Protein AF-A0A817IMU2-F1 (afdb_monomer_lite)

Secondary structure (DSSP, 8-state):
-----GGGHHHHHHHHHHHHIIIIIHHHHHHHHHHHHHHHHHHHHHHHHHHHHHHHHHHHHHHHHHHHHHHHHHHHHHHHHHHHHHHHHHHTS-S---PPP-----PPPPTT-TTSTTSSTTTTHHHHHHHHHHHHHHHHHHHHHHHHHHHHHHHHHHHHHHHHHHHHHHHHHHHHHHHHHHHHHHHHHHHHHHHTS-GGGTTTTTS-----HHHHHHHHHHHHHHHHHHHHHHHHHHHHHHH-HHHHHHHHHHHHHHHHHHT-

pLDDT: mean 70.11, std 12.13, range [44.34, 89.94]

Structure (mmCIF, N/CA/C/O backbone):
data_AF-A0A817IMU2-F1
#
_entry.id   AF-A0A817IMU2-F1
#
loop_
_atom_site.group_PDB
_atom_site.id
_atom_site.type_symbol
_atom_site.label_atom_id
_atom_site.label_alt_id
_atom_site.label_comp_id
_atom_site.label_asym_id
_atom_site.label_entity_id
_atom_site.label_seq_id
_atom_site.pdbx_PDB_ins_code
_atom_site.Cartn_x
_atom_site.Cartn_y
_atom_site.Cartn_z
_atom_site.occupancy
_atom_site.B_iso_or_equiv
_atom_site.auth_seq_id
_atom_site.auth_comp_id
_atom_site.auth_asym_id
_atom_site.auth_atom_id
_atom_site.pdbx_PDB_model_num
ATOM 1 N N . MET A 1 1 ? 18.024 15.722 -53.639 1.00 46.09 1 MET A N 1
ATOM 2 C CA . MET A 1 1 ? 18.935 14.964 -52.753 1.00 46.09 1 MET A CA 1
ATOM 3 C C . MET A 1 1 ? 18.930 15.645 -51.388 1.00 46.09 1 MET A C 1
ATOM 5 O O . MET A 1 1 ? 19.544 16.690 -51.234 1.00 46.09 1 MET A O 1
ATOM 9 N N . ILE A 1 2 ? 18.131 15.141 -50.446 1.00 53.91 2 ILE A N 1
ATOM 10 C CA . ILE A 1 2 ? 17.953 15.744 -49.116 1.00 53.91 2 ILE A CA 1
ATOM 11 C C . ILE A 1 2 ? 19.026 15.141 -48.203 1.00 53.91 2 ILE A C 1
ATOM 13 O O . ILE A 1 2 ? 19.008 13.938 -47.951 1.00 53.91 2 ILE A O 1
ATOM 17 N N . ARG A 1 3 ? 19.996 15.946 -47.748 1.00 52.81 3 ARG A N 1
ATOM 18 C CA . ARG A 1 3 ? 20.927 15.533 -46.687 1.00 52.81 3 ARG A CA 1
ATOM 19 C C . ARG A 1 3 ? 20.130 15.448 -45.389 1.00 52.81 3 ARG A C 1
ATOM 21 O O . ARG A 1 3 ? 19.835 16.472 -44.783 1.00 52.81 3 ARG A O 1
ATOM 28 N N . CYS A 1 4 ? 19.767 14.238 -44.979 1.00 55.94 4 CYS A N 1
ATOM 29 C CA . CYS A 1 4 ? 19.336 13.989 -43.610 1.00 55.94 4 CYS A CA 1
ATOM 30 C C . CYS A 1 4 ? 20.536 14.230 -42.695 1.00 55.94 4 CYS A C 1
ATOM 32 O O . CYS A 1 4 ? 21.488 13.449 -42.675 1.00 55.94 4 CYS A O 1
ATOM 34 N N . ASP A 1 5 ? 20.503 15.361 -42.004 1.00 58.50 5 ASP A N 1
ATOM 35 C CA . ASP A 1 5 ? 21.570 15.798 -41.126 1.00 58.50 5 ASP A CA 1
ATOM 36 C C . ASP A 1 5 ? 21.616 14.898 -39.879 1.00 58.50 5 ASP A C 1
ATOM 38 O O . ASP A 1 5 ? 20.619 14.673 -39.188 1.00 58.50 5 ASP A O 1
ATOM 42 N N . VAL A 1 6 ? 22.787 14.319 -39.615 1.00 60.47 6 VAL A N 1
ATOM 43 C CA . VAL A 1 6 ? 23.028 13.301 -38.569 1.00 60.47 6 VAL A CA 1
ATOM 44 C C . VAL A 1 6 ? 22.925 13.899 -37.151 1.00 60.47 6 VAL A C 1
ATOM 46 O O . VAL A 1 6 ? 22.931 13.182 -36.148 1.00 60.47 6 VAL A O 1
ATOM 49 N N . THR A 1 7 ? 22.758 15.218 -37.057 1.00 59.41 7 THR A N 1
ATOM 50 C CA . THR A 1 7 ? 22.614 16.007 -35.829 1.00 59.41 7 THR A CA 1
ATOM 51 C C . THR A 1 7 ? 21.349 15.681 -35.022 1.00 59.41 7 THR A C 1
ATOM 53 O O . THR A 1 7 ? 21.372 15.821 -33.797 1.00 59.41 7 THR A O 1
ATOM 56 N N . GLY A 1 8 ? 20.291 15.139 -35.641 1.00 58.03 8 GLY A N 1
ATOM 57 C CA . GLY A 1 8 ? 19.050 14.757 -34.944 1.00 58.03 8 GLY A CA 1
ATOM 58 C C . GLY A 1 8 ? 19.216 13.652 -33.886 1.00 58.03 8 GLY A C 1
ATOM 59 O O . GLY A 1 8 ? 18.576 13.686 -32.838 1.00 58.03 8 GLY A O 1
ATOM 60 N N . LYS A 1 9 ? 20.162 12.720 -34.073 1.00 56.25 9 LYS A N 1
ATOM 61 C CA . LYS A 1 9 ? 20.271 11.509 -33.231 1.00 56.25 9 LYS A CA 1
ATOM 62 C C . LYS A 1 9 ? 20.759 11.748 -31.797 1.00 56.25 9 LYS A C 1
ATOM 64 O O . LYS A 1 9 ? 20.605 10.869 -30.950 1.00 56.25 9 LYS A O 1
ATOM 69 N N . ARG A 1 10 ? 21.369 12.906 -31.503 1.00 57.88 10 ARG A N 1
ATOM 70 C CA . ARG A 1 10 ? 21.789 13.269 -30.132 1.00 57.88 10 ARG A CA 1
ATOM 71 C C . ARG A 1 10 ? 20.659 13.878 -29.304 1.00 57.88 10 ARG A C 1
ATOM 73 O O . ARG A 1 10 ? 20.711 13.781 -28.079 1.00 57.88 10 ARG A O 1
ATOM 80 N N . TYR A 1 11 ? 19.668 14.499 -29.943 1.00 61.53 11 TYR A N 1
ATOM 81 C CA . TYR A 1 11 ? 18.516 15.048 -29.229 1.00 61.53 11 TYR A CA 1
ATOM 82 C C . TYR A 1 11 ? 17.652 13.924 -28.657 1.00 61.53 11 TYR A C 1
ATOM 84 O O . TYR A 1 11 ? 17.296 13.972 -27.481 1.00 61.53 11 TYR A O 1
ATOM 92 N N . ASP A 1 12 ? 17.433 12.862 -29.432 1.00 67.69 12 ASP A N 1
ATOM 93 C CA . ASP A 1 12 ? 16.560 11.743 -29.057 1.00 67.69 12 ASP A CA 1
ATOM 94 C C . ASP A 1 12 ? 16.991 11.033 -27.767 1.00 67.69 12 ASP A C 1
ATOM 96 O O . ASP A 1 12 ? 16.155 10.611 -26.970 1.00 67.69 12 ASP A O 1
ATOM 100 N N . GLN A 1 13 ? 18.297 10.954 -27.492 1.00 68.50 13 GLN A N 1
ATOM 101 C CA . GLN A 1 13 ? 18.788 10.252 -26.306 1.00 68.50 13 GLN A CA 1
ATOM 102 C C . GLN A 1 13 ? 18.405 10.962 -25.002 1.00 68.50 13 GLN A C 1
ATOM 104 O O . GLN A 1 13 ? 18.041 10.298 -24.033 1.00 68.50 13 GLN A O 1
ATOM 109 N N . LYS A 1 14 ? 18.469 12.300 -24.957 1.00 78.12 14 LYS A N 1
ATOM 110 C CA . LYS A 1 14 ? 18.109 13.055 -23.745 1.00 78.12 14 LYS A CA 1
ATOM 111 C C . LYS A 1 14 ? 16.613 12.944 -23.449 1.00 78.12 14 LYS A C 1
ATOM 113 O O . LYS A 1 14 ? 16.248 12.809 -22.284 1.00 78.12 14 LYS A O 1
ATOM 118 N N . TRP A 1 15 ? 15.776 12.935 -24.487 1.00 81.00 15 TRP A N 1
ATOM 119 C CA . TRP A 1 15 ? 14.325 12.818 -24.348 1.00 81.00 15 TRP A CA 1
ATOM 120 C C . TRP A 1 15 ? 13.897 11.507 -23.686 1.00 81.00 15 TRP A C 1
ATOM 122 O O . TRP A 1 15 ? 13.057 11.548 -22.799 1.00 81.00 15 TRP A O 1
ATOM 132 N N . VAL A 1 16 ? 14.555 10.377 -23.975 1.00 77.31 16 VAL A N 1
ATOM 133 C CA . VAL A 1 16 ? 14.236 9.085 -23.329 1.00 77.31 16 VAL A CA 1
ATOM 134 C C . VAL A 1 16 ? 14.439 9.124 -21.808 1.00 77.31 16 VAL A C 1
ATOM 136 O O . VAL A 1 16 ? 13.614 8.602 -21.057 1.00 77.31 16 VAL A O 1
ATOM 139 N N . TYR A 1 17 ? 15.516 9.755 -21.325 1.00 80.06 17 TYR A N 1
ATOM 140 C CA . TYR A 1 17 ? 15.751 9.898 -19.881 1.00 80.06 17 TYR A CA 1
ATOM 141 C C . TYR A 1 17 ? 14.793 10.897 -19.232 1.00 80.06 17 TYR A C 1
ATOM 143 O O . TYR A 1 17 ? 14.368 10.682 -18.096 1.00 80.06 17 TYR A O 1
ATOM 151 N N . ILE A 1 18 ? 14.460 11.978 -19.942 1.00 83.94 18 ILE A N 1
ATOM 152 C CA . ILE A 1 18 ? 13.487 12.974 -19.487 1.00 83.94 18 ILE A CA 1
ATOM 153 C C . ILE A 1 18 ? 12.112 12.312 -19.359 1.00 83.94 18 ILE A C 1
ATOM 155 O O . ILE A 1 18 ? 11.534 12.336 -18.276 1.00 83.94 18 ILE A O 1
ATOM 159 N N . ASP A 1 19 ? 11.637 11.625 -20.394 1.00 78.25 19 ASP A N 1
ATOM 160 C CA . ASP A 1 19 ? 10.375 10.886 -20.370 1.00 78.25 19 ASP A CA 1
ATOM 161 C C . ASP A 1 19 ? 10.371 9.832 -19.258 1.00 78.25 19 ASP A C 1
ATOM 163 O O . ASP A 1 19 ? 9.414 9.724 -18.490 1.00 78.25 19 ASP A O 1
ATOM 167 N N . PHE A 1 20 ? 11.470 9.096 -19.080 1.00 79.06 20 PHE A N 1
ATOM 168 C CA . PHE A 1 20 ? 11.597 8.162 -17.964 1.00 79.06 20 PHE A CA 1
ATOM 169 C C . PHE A 1 20 ? 11.410 8.855 -16.605 1.00 79.06 20 PHE A C 1
ATOM 171 O O . PHE A 1 20 ? 10.620 8.391 -15.774 1.00 79.06 20 PHE A O 1
ATOM 178 N N . ALA A 1 21 ? 12.109 9.969 -16.377 1.00 81.69 21 ALA A N 1
ATOM 179 C CA . ALA A 1 21 ? 12.025 10.704 -15.124 1.00 81.69 21 ALA A CA 1
ATOM 180 C C . ALA A 1 21 ? 10.607 11.248 -14.886 1.00 81.69 21 ALA A C 1
ATOM 182 O O . ALA A 1 21 ? 10.054 11.075 -13.799 1.00 81.69 21 ALA A O 1
ATOM 183 N N . PHE A 1 22 ? 9.989 11.844 -15.905 1.00 83.50 22 PHE A N 1
ATOM 184 C CA . PHE A 1 22 ? 8.674 12.464 -15.784 1.00 83.50 22 PHE A CA 1
ATOM 185 C C . PHE A 1 22 ? 7.535 11.457 -15.648 1.00 83.50 22 PHE A C 1
ATOM 187 O O . PHE A 1 22 ? 6.654 11.660 -14.816 1.00 83.50 22 PHE A O 1
ATOM 194 N N . TYR A 1 23 ? 7.545 10.366 -16.413 1.00 75.31 23 TYR A N 1
ATOM 195 C CA . TYR A 1 23 ? 6.429 9.418 -16.424 1.00 75.31 23 TYR A CA 1
ATOM 196 C C . TYR A 1 23 ? 6.558 8.305 -15.386 1.00 75.31 23 TYR A C 1
ATOM 198 O O . TYR A 1 23 ? 5.542 7.766 -14.952 1.00 75.31 23 TYR A O 1
ATOM 206 N N . ASN A 1 24 ? 7.777 7.963 -14.953 1.00 74.50 24 ASN A N 1
ATOM 207 C CA . ASN A 1 24 ? 7.986 6.875 -13.994 1.00 74.50 24 ASN A CA 1
ATOM 208 C C . ASN A 1 24 ? 8.482 7.387 -12.642 1.00 74.50 24 ASN A C 1
ATOM 210 O O . ASN A 1 24 ? 7.869 7.088 -11.618 1.00 74.50 24 ASN A O 1
ATOM 214 N N . LEU A 1 25 ? 9.570 8.164 -12.617 1.00 77.25 25 LEU A N 1
ATOM 215 C CA . LEU A 1 25 ? 10.231 8.534 -11.362 1.00 77.25 25 LEU A CA 1
ATOM 216 C C . LEU A 1 25 ? 9.428 9.558 -10.546 1.00 77.25 25 LEU A C 1
ATOM 218 O O . LEU A 1 25 ? 9.278 9.393 -9.336 1.00 77.25 25 LEU A O 1
ATOM 222 N N . ILE A 1 26 ? 8.892 10.600 -11.186 1.00 80.12 26 ILE A N 1
ATOM 223 C CA . ILE A 1 26 ? 8.140 11.655 -10.491 1.00 80.12 26 ILE A CA 1
ATOM 224 C C . ILE A 1 26 ? 6.832 11.108 -9.883 1.00 80.12 26 ILE A C 1
ATOM 226 O O . ILE A 1 26 ? 6.658 11.240 -8.667 1.00 80.12 26 ILE A O 1
ATOM 230 N N . PRO A 1 27 ? 5.938 10.435 -10.641 1.00 75.06 27 PRO A N 1
ATOM 231 C CA . PRO A 1 27 ? 4.735 9.825 -10.077 1.00 75.06 27 PRO A CA 1
ATOM 232 C C . PRO A 1 27 ? 5.059 8.830 -8.962 1.00 75.06 27 PRO A C 1
ATOM 234 O O . PRO A 1 27 ? 4.360 8.787 -7.950 1.00 75.06 27 PRO A O 1
ATOM 237 N N . PHE A 1 28 ? 6.159 8.085 -9.098 1.00 75.38 28 PHE A N 1
ATOM 238 C CA . PHE A 1 28 ? 6.643 7.171 -8.070 1.00 75.38 28 PHE A CA 1
ATOM 239 C C . PHE A 1 28 ? 6.991 7.887 -6.759 1.00 75.38 28 PHE A C 1
ATOM 241 O O . PHE A 1 28 ? 6.469 7.518 -5.703 1.00 75.38 28 PHE A O 1
ATOM 248 N N . LEU A 1 29 ? 7.834 8.922 -6.809 1.00 77.25 29 LEU A N 1
ATOM 249 C CA . LEU A 1 29 ? 8.238 9.665 -5.615 1.00 77.25 29 LEU A CA 1
ATOM 250 C C . LEU A 1 29 ? 7.032 10.309 -4.929 1.00 77.25 29 LEU A C 1
ATOM 252 O O . LEU A 1 29 ? 6.928 10.271 -3.701 1.00 77.25 29 LEU A O 1
ATOM 256 N N . ILE A 1 30 ? 6.081 10.831 -5.706 1.00 80.00 30 ILE A N 1
ATOM 257 C CA . ILE A 1 30 ? 4.838 11.406 -5.183 1.00 80.00 30 ILE A CA 1
ATOM 258 C C . ILE A 1 30 ? 4.002 10.332 -4.474 1.00 80.00 30 ILE A C 1
ATOM 260 O O . ILE A 1 30 ? 3.607 10.518 -3.324 1.00 80.00 30 ILE A O 1
ATOM 264 N N . ILE A 1 31 ? 3.767 9.180 -5.104 1.00 75.50 31 ILE A N 1
ATOM 265 C CA . ILE A 1 31 ? 2.962 8.103 -4.510 1.00 75.50 31 ILE A CA 1
ATOM 266 C C . ILE A 1 31 ? 3.617 7.575 -3.226 1.00 75.50 31 ILE A C 1
ATOM 268 O O . ILE A 1 31 ? 2.937 7.410 -2.211 1.00 75.50 31 ILE A O 1
ATOM 272 N N . VAL A 1 32 ? 4.933 7.342 -3.230 1.00 76.38 32 VAL A N 1
ATOM 273 C CA . VAL A 1 32 ? 5.663 6.839 -2.055 1.00 76.38 32 VAL A CA 1
ATOM 274 C C . VAL A 1 32 ? 5.650 7.848 -0.913 1.00 76.38 32 VAL A C 1
ATOM 276 O O . VAL A 1 32 ? 5.386 7.469 0.232 1.00 76.38 32 VAL A O 1
ATOM 279 N N . THR A 1 33 ? 5.907 9.126 -1.196 1.00 80.00 33 THR A N 1
ATOM 280 C CA . THR A 1 33 ? 5.904 10.175 -0.166 1.00 80.00 33 THR A CA 1
ATOM 281 C C . THR A 1 33 ? 4.512 10.357 0.431 1.00 80.00 33 THR A C 1
ATOM 283 O O . THR A 1 33 ? 4.375 10.318 1.654 1.00 80.00 33 THR A O 1
ATOM 286 N N . LEU A 1 34 ? 3.464 10.444 -0.394 1.00 75.31 34 LEU A N 1
ATOM 287 C CA . LEU A 1 34 ? 2.083 10.565 0.078 1.00 75.31 34 LEU A CA 1
ATOM 288 C C . LEU A 1 34 ? 1.646 9.345 0.896 1.00 75.31 34 LEU A C 1
ATOM 290 O O . LEU A 1 34 ? 1.136 9.507 2.006 1.00 75.31 34 LEU A O 1
ATOM 294 N N . ASN A 1 35 ? 1.904 8.125 0.413 1.00 72.62 35 ASN A N 1
ATOM 295 C CA . ASN A 1 35 ? 1.575 6.905 1.154 1.00 72.62 35 ASN A CA 1
ATOM 296 C C . ASN A 1 35 ? 2.334 6.829 2.488 1.00 72.62 35 ASN A C 1
ATOM 298 O O . ASN A 1 35 ? 1.742 6.494 3.515 1.00 72.62 35 ASN A O 1
ATOM 302 N N . SER A 1 36 ? 3.612 7.214 2.514 1.00 79.19 36 SER A N 1
ATOM 303 C CA . SER A 1 36 ? 4.413 7.254 3.745 1.00 79.19 36 SER A CA 1
ATOM 304 C C . SER A 1 36 ? 3.879 8.279 4.750 1.00 79.19 36 SER A C 1
ATOM 306 O O . SER A 1 36 ? 3.799 7.987 5.944 1.00 79.19 36 SER A O 1
ATOM 308 N N . LEU A 1 37 ? 3.465 9.464 4.287 1.00 78.19 37 LEU A N 1
ATOM 309 C CA . LEU A 1 37 ? 2.861 10.495 5.136 1.00 78.19 37 LEU A CA 1
ATOM 310 C C . LEU A 1 37 ? 1.518 10.045 5.715 1.00 78.19 37 LEU A C 1
ATOM 312 O O . LEU A 1 37 ? 1.264 10.258 6.903 1.00 78.19 37 LEU A O 1
ATOM 316 N N . ILE A 1 38 ? 0.678 9.389 4.908 1.00 77.56 38 ILE A N 1
ATOM 317 C CA . ILE A 1 38 ? -0.602 8.835 5.366 1.00 77.56 38 ILE A CA 1
ATOM 318 C C . ILE A 1 38 ? -0.358 7.777 6.443 1.00 77.56 38 ILE A C 1
ATOM 320 O O . ILE A 1 38 ? -1.018 7.807 7.480 1.00 77.56 38 ILE A O 1
ATOM 324 N N . ILE A 1 39 ? 0.610 6.878 6.244 1.00 77.00 39 ILE A N 1
ATOM 325 C CA . ILE A 1 39 ? 0.942 5.835 7.222 1.00 77.00 39 ILE A CA 1
ATOM 326 C C . ILE A 1 39 ? 1.474 6.445 8.515 1.00 77.00 39 ILE A C 1
ATOM 328 O O . ILE A 1 39 ? 1.011 6.063 9.586 1.00 77.00 39 ILE A O 1
ATOM 332 N N . ARG A 1 40 ? 2.387 7.423 8.443 1.00 80.19 40 ARG A N 1
ATOM 333 C CA . ARG A 1 40 ? 2.890 8.127 9.635 1.00 80.19 40 ARG A CA 1
ATOM 334 C C . ARG A 1 40 ? 1.749 8.776 10.414 1.00 80.19 40 ARG A C 1
ATOM 336 O O . ARG A 1 40 ? 1.575 8.478 11.591 1.00 80.19 40 ARG A O 1
ATOM 343 N N . ARG A 1 41 ? 0.892 9.550 9.737 1.00 79.94 41 ARG A N 1
ATOM 344 C CA . ARG A 1 41 ? -0.287 10.171 10.364 1.00 79.94 41 ARG A CA 1
ATOM 345 C C . ARG A 1 41 ? -1.258 9.142 10.938 1.00 79.94 41 ARG A C 1
ATOM 347 O O . ARG A 1 41 ? -1.844 9.379 11.990 1.00 79.94 41 ARG A O 1
ATOM 354 N N . LEU A 1 42 ? -1.433 8.001 10.275 1.00 78.44 42 LEU A N 1
ATOM 355 C CA . LEU A 1 42 ? -2.294 6.923 10.749 1.00 78.44 42 LEU A CA 1
ATOM 356 C C . LEU A 1 42 ? -1.720 6.257 12.005 1.00 78.44 42 LEU A C 1
ATOM 358 O O . LEU A 1 42 ? -2.469 6.028 12.952 1.00 78.44 42 LEU A O 1
ATOM 362 N N . ILE A 1 43 ? -0.415 5.981 12.033 1.00 80.81 43 ILE A N 1
ATOM 363 C CA . ILE A 1 43 ? 0.279 5.434 13.204 1.00 80.81 43 ILE A CA 1
ATOM 364 C C . ILE A 1 43 ? 0.191 6.421 14.366 1.00 80.81 43 ILE A C 1
ATOM 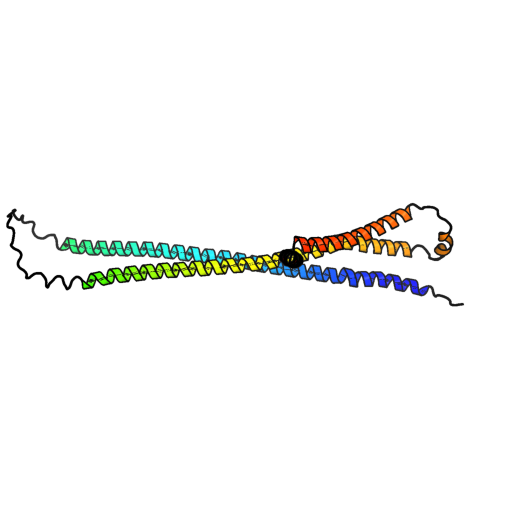366 O O . ILE A 1 43 ? -0.131 6.012 15.479 1.00 80.81 43 ILE A O 1
ATOM 370 N N . ASP A 1 44 ? 0.401 7.712 14.120 1.00 82.31 44 ASP A N 1
ATOM 371 C CA . ASP A 1 44 ? 0.310 8.742 15.156 1.00 82.31 44 ASP A CA 1
ATOM 372 C C . ASP A 1 44 ? -1.116 8.870 15.695 1.00 82.31 44 ASP A C 1
ATOM 374 O O . ASP A 1 44 ? -1.327 8.861 16.910 1.00 82.31 44 ASP A O 1
ATOM 378 N N . ALA A 1 45 ? -2.119 8.871 14.814 1.00 76.50 45 ALA A N 1
ATOM 379 C CA . ALA A 1 45 ? -3.523 8.863 15.213 1.00 76.50 45 ALA A CA 1
ATOM 380 C C . ALA A 1 45 ? -3.886 7.597 16.009 1.00 76.50 45 ALA A C 1
ATOM 382 O O . ALA A 1 45 ? -4.637 7.664 16.985 1.00 76.50 45 ALA A O 1
ATOM 383 N N . GLN A 1 46 ? -3.344 6.437 15.633 1.00 79.81 46 GLN A N 1
ATOM 384 C CA . GLN A 1 46 ? -3.544 5.187 16.365 1.00 79.81 46 GLN A CA 1
ATOM 385 C C . GLN A 1 46 ? -2.856 5.210 17.731 1.00 79.81 46 GLN A C 1
ATOM 387 O O . GLN A 1 46 ? -3.486 4.848 18.724 1.00 79.81 46 GLN A O 1
ATOM 392 N N . ARG A 1 47 ? -1.608 5.683 17.813 1.00 88.38 47 ARG A N 1
ATOM 393 C CA . ARG A 1 47 ? -0.877 5.857 19.076 1.00 88.38 47 ARG A CA 1
ATOM 394 C C . ARG A 1 47 ? -1.613 6.817 20.002 1.00 88.38 47 ARG A C 1
ATOM 396 O O . ARG A 1 47 ? -1.773 6.514 21.182 1.00 88.38 47 ARG A O 1
ATOM 403 N N . PHE A 1 48 ? -2.122 7.929 19.477 1.00 87.00 48 PHE A N 1
ATOM 404 C CA . PHE A 1 48 ? -2.927 8.879 20.240 1.00 87.00 48 PHE A CA 1
ATOM 405 C C . PHE A 1 48 ? -4.203 8.228 20.789 1.00 87.00 48 PHE A C 1
ATOM 407 O O . PHE A 1 48 ? -4.489 8.326 21.982 1.00 87.00 48 PHE A O 1
ATOM 414 N N . ARG A 1 49 ? -4.931 7.471 19.959 1.00 79.75 49 ARG A N 1
ATOM 415 C CA . ARG A 1 49 ? -6.118 6.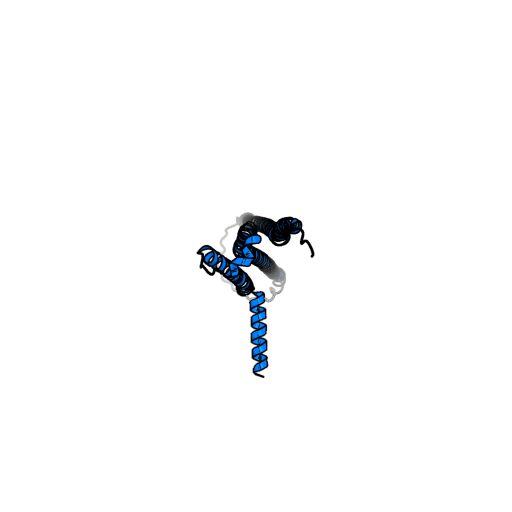727 20.411 1.00 79.75 49 ARG A CA 1
ATOM 416 C C . ARG A 1 49 ? -5.779 5.685 21.474 1.00 79.75 49 ARG A C 1
ATOM 418 O O . ARG A 1 49 ? -6.493 5.592 22.465 1.00 79.75 49 ARG A O 1
ATOM 425 N N . GLN A 1 50 ? -4.685 4.940 21.320 1.00 81.88 50 GLN A N 1
ATOM 426 C CA . GLN A 1 50 ? -4.235 3.981 22.336 1.00 81.88 50 GLN A CA 1
ATOM 427 C C . GLN A 1 50 ? -3.906 4.668 23.668 1.00 81.88 50 GLN A C 1
ATOM 429 O O . GLN A 1 50 ? -4.254 4.140 24.724 1.00 81.88 50 GLN A O 1
ATOM 434 N N . ARG A 1 51 ? -3.293 5.860 23.634 1.00 89.50 51 ARG A N 1
ATOM 435 C CA . ARG A 1 51 ? -3.059 6.672 24.840 1.00 89.50 51 ARG A CA 1
ATOM 436 C C . ARG A 1 51 ? -4.374 7.101 25.494 1.00 89.50 51 ARG A C 1
ATOM 438 O O . ARG A 1 51 ? -4.514 6.934 26.703 1.00 89.50 51 ARG A O 1
ATOM 445 N N . MET A 1 52 ? -5.358 7.547 24.709 1.00 82.00 52 MET A N 1
ATOM 446 C CA . MET A 1 52 ? -6.682 7.925 25.226 1.00 82.00 52 MET A CA 1
ATOM 447 C C . MET A 1 52 ? -7.425 6.743 25.868 1.00 82.00 52 MET A C 1
ATOM 449 O O . MET A 1 52 ? -8.014 6.900 26.935 1.00 82.00 52 MET A O 1
ATOM 453 N N . PHE A 1 53 ? -7.350 5.541 25.285 1.00 79.88 53 PHE A N 1
ATOM 454 C CA . PHE A 1 53 ? -7.947 4.344 25.892 1.00 79.88 53 PHE A CA 1
ATOM 455 C C . PHE A 1 53 ? -7.283 3.956 27.215 1.00 79.88 53 PHE A C 1
ATOM 457 O O . PHE A 1 53 ? -7.974 3.565 28.153 1.00 79.88 53 PHE A O 1
ATOM 464 N N . ARG A 1 54 ? -5.954 4.087 27.321 1.00 84.06 54 ARG A N 1
ATOM 465 C CA . ARG A 1 54 ? -5.261 3.845 28.593 1.00 84.06 54 ARG A CA 1
ATOM 466 C C . ARG A 1 54 ? -5.707 4.846 29.653 1.00 84.06 54 ARG A C 1
ATOM 468 O O . ARG A 1 54 ? -6.075 4.420 30.741 1.00 84.06 54 ARG A O 1
ATOM 475 N N . PHE A 1 55 ? -5.758 6.135 29.317 1.00 87.69 55 PHE A N 1
ATOM 476 C CA . PHE A 1 55 ? -6.194 7.177 30.248 1.00 87.69 55 PHE A CA 1
ATOM 477 C C . PHE A 1 55 ? -7.630 6.959 30.742 1.00 87.69 55 PHE A C 1
ATOM 479 O O . PHE A 1 55 ? -7.867 6.939 31.946 1.00 87.69 55 PHE A O 1
ATOM 486 N N . SER A 1 56 ? -8.566 6.680 29.830 1.00 83.19 56 SER A N 1
ATOM 487 C CA . SER A 1 56 ? -9.962 6.401 30.185 1.00 83.19 56 SER A CA 1
ATOM 488 C C . SER A 1 56 ? -10.105 5.207 31.142 1.00 83.19 56 SER A C 1
ATOM 490 O O . SER A 1 56 ? -10.882 5.276 32.095 1.00 83.19 56 SER A O 1
ATOM 492 N N . ASN A 1 57 ? -9.310 4.146 30.957 1.00 80.69 57 ASN A N 1
ATOM 493 C CA . ASN A 1 57 ? -9.311 2.995 31.863 1.00 80.69 57 ASN A CA 1
ATOM 494 C C . ASN A 1 57 ? -8.759 3.328 33.259 1.00 80.69 57 ASN A C 1
ATOM 496 O O . ASN A 1 57 ? -9.249 2.776 34.247 1.00 80.69 57 ASN A O 1
ATOM 500 N N . TYR A 1 58 ? -7.772 4.225 33.362 1.00 85.69 58 TYR A N 1
ATOM 501 C CA . TYR A 1 58 ? -7.277 4.692 34.660 1.00 85.69 58 TYR A CA 1
ATOM 502 C C . TYR A 1 58 ? -8.346 5.497 35.403 1.00 85.69 58 TYR A C 1
ATOM 504 O O . TYR A 1 58 ? -8.631 5.189 36.559 1.00 85.69 58 TYR A O 1
ATOM 512 N N . THR A 1 59 ? -9.011 6.443 34.733 1.00 84.19 59 THR A N 1
ATOM 513 C CA . THR A 1 59 ? -10.091 7.239 35.342 1.00 84.19 59 THR A CA 1
ATOM 514 C C . THR A 1 59 ? -11.263 6.364 35.792 1.00 84.19 59 THR A C 1
ATOM 516 O O . THR A 1 59 ? -11.813 6.565 36.874 1.00 84.19 59 THR A O 1
ATOM 519 N N . LEU A 1 60 ? -11.630 5.347 35.000 1.00 81.88 60 LEU A N 1
ATOM 520 C CA . LEU A 1 60 ? -12.695 4.413 35.373 1.00 81.88 60 LEU A CA 1
ATOM 521 C C . LEU A 1 60 ? -12.326 3.599 36.623 1.00 81.88 60 LEU A C 1
ATOM 523 O O . LEU A 1 60 ? -13.151 3.455 37.524 1.00 81.88 60 LEU A O 1
ATOM 527 N N . ARG A 1 61 ? -11.086 3.095 36.706 1.00 81.75 61 ARG A N 1
ATOM 528 C CA . ARG A 1 61 ? -10.602 2.370 37.892 1.00 81.75 61 ARG A CA 1
ATOM 529 C C . ARG A 1 61 ? -10.558 3.251 39.134 1.00 81.75 61 ARG A C 1
ATOM 531 O O . ARG A 1 61 ? -10.907 2.770 40.208 1.00 81.75 61 ARG A O 1
ATOM 538 N N . GLN A 1 62 ? -10.173 4.513 38.983 1.00 87.06 62 GLN A N 1
ATOM 539 C CA . GLN A 1 62 ? -10.124 5.463 40.089 1.00 87.06 62 GLN A CA 1
ATOM 540 C C . GLN A 1 62 ? -11.527 5.735 40.649 1.00 87.06 62 GLN A C 1
ATOM 542 O O . GLN A 1 62 ? -11.758 5.528 41.836 1.00 87.06 62 GLN A O 1
ATOM 547 N N . ASN A 1 63 ? -12.507 6.025 39.786 1.00 79.12 63 ASN A N 1
ATOM 548 C CA . ASN A 1 63 ? -13.906 6.172 40.210 1.00 79.12 63 ASN A CA 1
ATOM 549 C C . ASN A 1 63 ? -14.456 4.903 40.888 1.00 79.12 63 ASN A C 1
ATOM 551 O O . ASN A 1 63 ? -15.267 4.977 41.815 1.00 79.12 63 ASN A O 1
ATOM 555 N N . GLN A 1 64 ? -14.019 3.719 40.450 1.00 84.12 64 GLN A N 1
ATOM 556 C CA . GLN A 1 64 ? -14.427 2.456 41.065 1.00 84.12 64 GLN A CA 1
ATOM 557 C C . GLN A 1 64 ? -13.792 2.231 42.453 1.00 84.12 64 GLN A C 1
ATOM 559 O O . GLN A 1 64 ? -14.393 1.581 43.309 1.00 84.12 64 GLN A O 1
ATOM 564 N N . GLN A 1 65 ? -12.592 2.761 42.697 1.00 83.75 65 GLN A N 1
ATOM 565 C CA . GLN A 1 65 ? -11.959 2.738 44.018 1.00 83.75 65 GLN A CA 1
ATOM 566 C C . GLN A 1 65 ? -12.584 3.765 44.964 1.00 83.75 65 GLN A C 1
ATOM 568 O O . GLN A 1 65 ? -12.897 3.406 46.098 1.00 83.75 65 GLN A O 1
ATOM 573 N N . ASP A 1 66 ? -12.868 4.980 44.49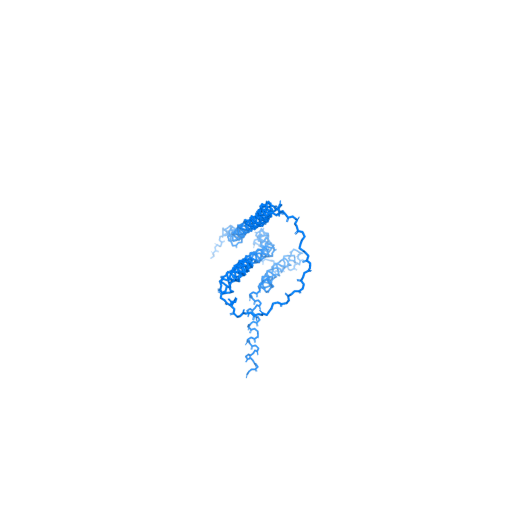5 1.00 80.50 66 ASP A N 1
ATOM 574 C CA . ASP A 1 66 ? -13.525 6.011 45.310 1.00 80.50 66 ASP A CA 1
ATOM 575 C C . ASP A 1 66 ? -14.936 5.594 45.730 1.00 80.50 66 ASP A C 1
ATOM 577 O O . ASP A 1 66 ? -15.340 5.788 46.878 1.00 80.50 66 ASP A O 1
ATOM 581 N N . THR A 1 67 ? -15.682 4.940 44.835 1.00 77.75 67 THR A N 1
ATOM 582 C CA . THR A 1 67 ? -16.993 4.370 45.186 1.00 77.75 67 THR A CA 1
ATOM 583 C C . THR A 1 67 ? -16.882 3.245 46.214 1.00 77.75 67 THR A C 1
ATOM 585 O O . THR A 1 67 ? -17.704 3.192 47.128 1.00 77.75 67 THR A O 1
ATOM 588 N N . LYS A 1 68 ? -15.854 2.385 46.144 1.00 77.56 68 LYS A N 1
ATOM 589 C CA . LYS A 1 68 ? -15.592 1.386 47.197 1.00 77.56 68 LYS A CA 1
ATOM 590 C C . LYS A 1 68 ? -15.218 2.032 48.533 1.00 77.56 68 LYS A C 1
ATOM 592 O O . LYS A 1 68 ? -15.721 1.596 49.567 1.00 77.56 68 LYS A O 1
ATOM 597 N N . HIS A 1 69 ? -14.377 3.065 48.520 1.00 74.31 69 HIS A N 1
ATOM 598 C CA . HIS A 1 69 ? -13.982 3.776 49.736 1.00 74.31 69 HIS A CA 1
ATOM 599 C C . HIS A 1 69 ? -15.165 4.488 50.391 1.00 74.31 69 HIS A C 1
ATOM 601 O O . HIS A 1 69 ? -15.349 4.353 51.600 1.00 74.31 69 HIS A O 1
ATOM 607 N N . ARG A 1 70 ? -16.016 5.161 49.604 1.00 69.69 70 ARG A N 1
ATOM 608 C CA . ARG A 1 70 ? -17.260 5.750 50.116 1.00 69.69 70 ARG A CA 1
ATOM 609 C C . ARG A 1 70 ? -18.161 4.705 50.751 1.00 69.69 70 ARG A C 1
ATOM 611 O O . ARG A 1 70 ? -18.587 4.918 51.876 1.00 69.69 70 ARG A O 1
ATOM 618 N N . HIS A 1 71 ? -18.386 3.566 50.094 1.00 68.44 71 HIS A N 1
ATOM 619 C CA . HIS A 1 71 ? -19.263 2.530 50.646 1.00 68.44 71 HIS A CA 1
ATOM 620 C C . HIS A 1 71 ? -18.735 1.953 51.972 1.00 68.44 71 HIS A C 1
ATOM 622 O O . HIS A 1 71 ? -19.523 1.676 52.876 1.00 68.44 71 HIS A O 1
ATOM 628 N N . CYS A 1 72 ? -17.410 1.815 52.110 1.00 74.69 72 CYS A N 1
ATOM 629 C CA . CYS A 1 72 ? -16.776 1.401 53.362 1.00 74.69 72 CYS A CA 1
ATOM 630 C C . CYS A 1 72 ? -16.950 2.466 54.460 1.00 74.69 72 CYS A C 1
ATOM 632 O O . CYS A 1 72 ? -17.438 2.145 55.544 1.00 74.69 72 CYS A O 1
ATOM 634 N N . SER A 1 73 ? -16.655 3.739 54.168 1.00 70.62 73 SER A N 1
ATOM 635 C CA . SER A 1 73 ? -16.851 4.839 55.125 1.00 70.62 73 SER A CA 1
ATOM 636 C C . SER A 1 73 ? -18.308 4.996 55.563 1.00 70.62 73 SER A C 1
ATOM 638 O O . SER A 1 73 ? -18.558 5.158 56.754 1.00 70.62 73 SER A O 1
ATOM 640 N N . GLU A 1 74 ? -19.269 4.897 54.642 1.00 68.94 74 GLU A N 1
ATOM 641 C CA . GLU A 1 74 ? -20.699 5.011 54.955 1.00 68.94 74 GLU A CA 1
ATOM 642 C C . GLU A 1 74 ? -21.165 3.862 55.854 1.00 68.94 74 GLU A C 1
ATOM 644 O O . GLU A 1 74 ? -21.808 4.101 56.876 1.00 68.94 74 GLU A O 1
ATOM 649 N N . SER A 1 75 ? -20.757 2.623 55.543 1.00 66.81 75 SER A N 1
ATOM 650 C CA . SER A 1 75 ? -21.082 1.464 56.382 1.00 66.81 75 SER A CA 1
ATOM 651 C C . SER A 1 75 ? -20.533 1.617 57.805 1.00 66.81 75 SER A C 1
ATOM 653 O O . SER A 1 75 ? -21.248 1.358 58.777 1.00 66.81 75 SER A O 1
ATOM 655 N N . HIS A 1 76 ? -19.314 2.149 57.942 1.00 66.31 76 HIS A N 1
ATOM 656 C CA . HIS A 1 76 ? -18.703 2.433 59.236 1.00 66.31 76 HIS A CA 1
ATOM 657 C C . HIS A 1 76 ? -19.468 3.516 60.014 1.00 66.31 76 HIS A C 1
ATOM 659 O O . HIS A 1 76 ? -19.688 3.361 61.216 1.00 66.31 76 HIS A O 1
ATOM 665 N N . GLN A 1 77 ? -19.940 4.568 59.336 1.00 72.94 77 GLN A N 1
ATOM 666 C CA . GLN A 1 77 ? -20.713 5.649 59.953 1.00 72.94 77 GLN A CA 1
ATOM 667 C C . GLN A 1 77 ? -22.083 5.168 60.458 1.00 72.94 77 GLN A C 1
ATOM 669 O O . GLN A 1 77 ? -22.477 5.498 61.580 1.00 72.94 77 GLN A O 1
ATOM 674 N N . THR A 1 78 ? -22.788 4.326 59.691 1.00 70.12 78 THR A N 1
ATOM 675 C CA . THR A 1 78 ? -24.048 3.710 60.147 1.00 70.12 78 THR A CA 1
ATOM 676 C C . THR A 1 78 ? -23.850 2.780 61.340 1.00 70.12 78 THR A C 1
ATOM 678 O O . THR A 1 78 ? -24.644 2.824 62.280 1.00 70.12 78 THR A O 1
ATOM 681 N N . ILE A 1 79 ? -22.784 1.972 61.355 1.00 71.19 79 ILE A N 1
ATOM 682 C CA . ILE A 1 79 ? -22.481 1.089 62.492 1.00 71.19 79 ILE A CA 1
ATOM 683 C C . ILE A 1 79 ? -22.162 1.919 63.743 1.00 71.19 79 ILE A C 1
ATOM 685 O O . ILE A 1 79 ? -22.619 1.583 64.837 1.00 71.19 79 ILE A O 1
ATOM 689 N N . GLU A 1 80 ? -21.425 3.024 63.603 1.00 74.00 80 GLU A N 1
ATOM 690 C CA . GLU A 1 80 ? -21.083 3.894 64.729 1.00 74.00 80 GLU A CA 1
ATOM 691 C C . GLU A 1 80 ? -22.306 4.631 65.299 1.00 74.00 80 GLU A C 1
ATOM 693 O O . GLU A 1 80 ? -22.475 4.679 66.522 1.00 74.00 80 GLU A O 1
ATOM 698 N N . MET A 1 81 ? -23.201 5.141 64.442 1.00 69.88 81 MET A N 1
ATOM 699 C CA . MET A 1 81 ? -24.463 5.746 64.890 1.00 69.88 81 MET A CA 1
ATOM 700 C C . MET A 1 81 ? -25.349 4.740 65.628 1.00 69.88 81 MET A C 1
ATOM 702 O O . MET A 1 81 ? -25.861 5.051 66.706 1.00 69.88 81 MET A O 1
ATOM 706 N N . ASN A 1 82 ? -25.458 3.510 65.120 1.00 68.50 82 ASN A N 1
ATOM 707 C CA . ASN A 1 82 ? -26.262 2.471 65.762 1.00 68.50 82 ASN A CA 1
ATOM 708 C C . ASN A 1 82 ? -25.671 2.057 67.127 1.00 68.50 82 ASN A C 1
ATOM 710 O O . ASN A 1 82 ? -26.389 1.861 68.108 1.00 68.50 82 ASN A O 1
ATOM 714 N N . ARG A 1 83 ? -24.334 2.033 67.252 1.00 69.25 83 ARG A N 1
ATOM 715 C CA . ARG A 1 83 ? -23.642 1.809 68.536 1.00 69.25 83 ARG A CA 1
ATOM 716 C C . ARG A 1 83 ? -23.908 2.921 69.556 1.00 69.25 83 ARG A C 1
ATOM 718 O O . ARG A 1 83 ? -24.069 2.622 70.742 1.00 69.25 83 ARG A O 1
ATOM 725 N N . LYS A 1 84 ? -23.954 4.188 69.126 1.00 70.75 84 LYS A N 1
ATOM 726 C CA . LYS A 1 84 ? -24.275 5.332 70.003 1.00 70.75 84 LYS A CA 1
ATOM 727 C C . LYS A 1 84 ? -25.738 5.299 70.456 1.00 70.75 84 LYS A C 1
ATOM 729 O O . LYS A 1 84 ? -25.991 5.481 71.646 1.00 70.75 84 LYS A O 1
ATOM 734 N N . GLN A 1 85 ? -26.679 4.962 69.570 1.00 65.75 85 GLN A N 1
ATOM 735 C CA . GLN A 1 85 ? -28.082 4.745 69.950 1.00 65.75 85 GLN A CA 1
ATOM 736 C C . GLN A 1 85 ? -28.245 3.596 70.955 1.00 65.75 85 GLN A C 1
ATOM 738 O O . GLN A 1 85 ? -28.910 3.768 71.978 1.00 65.75 85 GLN A O 1
ATOM 743 N N . HIS A 1 86 ? -27.578 2.457 70.742 1.00 59.06 86 HIS A N 1
ATOM 744 C CA . HIS A 1 86 ? -27.648 1.339 71.689 1.00 59.06 86 HIS A CA 1
ATOM 745 C C . HIS A 1 86 ? -27.059 1.664 73.071 1.00 59.06 86 HIS A C 1
ATOM 747 O O . HIS A 1 86 ? -27.558 1.156 74.078 1.00 59.06 86 HIS A O 1
ATOM 753 N N . ARG A 1 87 ? -26.036 2.530 73.159 1.00 61.41 87 ARG A N 1
ATOM 754 C CA . ARG A 1 87 ? -25.522 3.009 74.457 1.00 61.41 87 ARG A CA 1
ATOM 755 C C . ARG A 1 87 ? -26.532 3.877 75.208 1.00 61.41 87 ARG A C 1
ATOM 757 O O . ARG A 1 87 ? -26.604 3.765 76.428 1.00 61.41 87 ARG A O 1
ATOM 764 N N . HIS A 1 88 ? -27.323 4.695 74.514 1.00 59.75 88 HIS A N 1
ATOM 765 C CA . HIS A 1 88 ? -28.376 5.484 75.159 1.00 59.75 88 HIS A CA 1
ATOM 766 C C . HIS A 1 88 ? -29.534 4.613 75.653 1.00 59.75 88 HIS A C 1
ATOM 768 O O . HIS A 1 88 ? -29.998 4.816 76.770 1.00 59.75 88 HIS A O 1
ATOM 774 N N . LEU A 1 89 ? -29.938 3.593 74.890 1.00 59.06 89 LEU A N 1
ATOM 775 C CA . LEU A 1 89 ? -31.000 2.668 75.3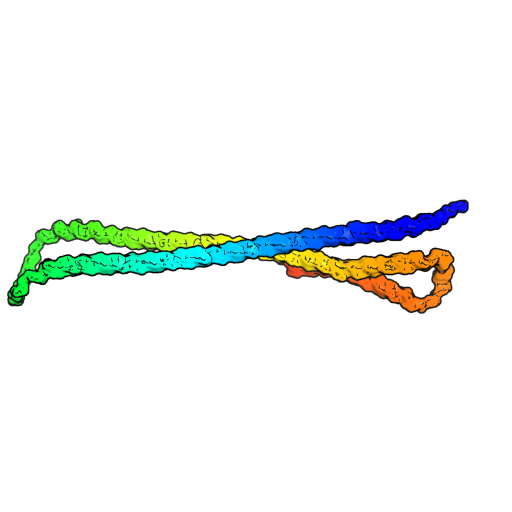06 1.00 59.06 89 LEU A CA 1
ATOM 776 C C . LEU A 1 89 ? -30.618 1.812 76.524 1.00 59.06 89 LEU A C 1
ATOM 778 O O . LEU A 1 89 ? -31.453 1.614 77.401 1.00 59.06 89 LEU A O 1
ATOM 782 N N . ARG A 1 90 ? -29.354 1.381 76.661 1.00 55.34 90 ARG A N 1
ATOM 783 C CA . ARG A 1 90 ? -28.918 0.667 77.880 1.00 55.34 90 ARG A CA 1
ATOM 784 C C . ARG A 1 90 ? -28.919 1.537 79.138 1.00 55.34 90 ARG A C 1
ATOM 786 O O . ARG A 1 90 ? -29.045 0.996 80.230 1.00 55.34 90 ARG A O 1
ATOM 793 N N . ARG A 1 91 ? -28.796 2.864 79.016 1.00 54.94 91 ARG A N 1
ATOM 794 C CA . ARG A 1 91 ? -28.746 3.766 80.181 1.00 54.94 91 ARG A CA 1
ATOM 795 C C . ARG A 1 91 ? -30.106 3.967 80.855 1.00 54.94 91 ARG A C 1
ATOM 797 O O . ARG A 1 91 ? -30.140 4.406 81.995 1.00 54.94 91 ARG A O 1
ATOM 804 N N . PHE A 1 92 ? -31.201 3.613 80.184 1.00 54.56 92 PHE A N 1
ATOM 805 C CA . PHE A 1 92 ? -32.555 3.688 80.742 1.00 54.56 92 PHE A CA 1
ATOM 806 C C . PHE A 1 92 ? -33.094 2.339 81.238 1.00 54.56 92 PHE A C 1
ATOM 808 O O . PHE A 1 92 ? -34.220 2.281 81.716 1.00 54.56 92 PHE A O 1
ATOM 815 N N . GLN A 1 93 ? -32.306 1.261 81.158 1.00 55.41 93 GLN A N 1
ATOM 816 C CA . GLN A 1 93 ? -32.749 -0.088 81.527 1.00 55.41 93 GLN A CA 1
ATOM 817 C C . GLN A 1 93 ? -32.169 -0.595 82.859 1.00 55.41 93 GLN A C 1
ATOM 819 O O . GLN A 1 93 ? -32.324 -1.765 83.185 1.00 55.41 93 GLN A O 1
ATOM 824 N N . SER A 1 94 ? -31.509 0.266 83.642 1.00 49.94 94 SER A N 1
ATOM 825 C CA . SER A 1 94 ? -30.891 -0.102 84.925 1.00 49.94 94 SER A CA 1
ATOM 826 C C . SER A 1 94 ? -31.701 0.326 86.156 1.00 49.94 94 SER A C 1
ATOM 828 O O . SER A 1 94 ? -31.108 0.662 87.180 1.00 49.94 94 SER A O 1
ATOM 830 N N . VAL A 1 95 ? -33.034 0.351 86.080 1.00 56.28 95 VAL A N 1
ATOM 831 C CA . VAL A 1 95 ? -33.883 0.582 87.259 1.00 56.28 95 VAL A CA 1
ATOM 832 C C . VAL A 1 95 ? -34.894 -0.555 87.410 1.00 56.28 95 VAL A C 1
ATOM 834 O O . VAL A 1 95 ? -35.690 -0.819 86.514 1.00 56.28 95 VAL A O 1
ATOM 837 N N . SER A 1 96 ? -34.806 -1.188 88.586 1.00 51.09 96 SER A N 1
ATOM 838 C CA . SER A 1 96 ? -35.722 -2.142 89.231 1.00 51.09 96 SER A CA 1
ATOM 839 C C . SER A 1 96 ? -36.021 -3.461 88.509 1.00 51.09 96 SER A C 1
ATOM 841 O O . SER A 1 96 ? -37.030 -3.611 87.826 1.00 51.09 96 SER A O 1
ATOM 843 N N . GLU A 1 97 ? -35.198 -4.469 88.809 1.00 50.75 97 GLU A N 1
ATOM 844 C CA . GLU A 1 97 ? -35.632 -5.866 88.881 1.00 50.75 97 GLU A CA 1
ATOM 845 C C . GLU A 1 97 ? -36.520 -6.050 90.124 1.00 50.75 97 GLU A C 1
ATOM 847 O O . GLU A 1 97 ? -36.046 -6.274 91.237 1.00 50.75 97 GLU A O 1
ATOM 852 N N . THR A 1 98 ? -37.833 -5.972 89.935 1.00 53.47 98 THR A N 1
ATOM 853 C CA . THR A 1 98 ? -38.799 -6.648 90.802 1.00 53.47 98 THR A CA 1
ATOM 854 C C . THR A 1 98 ? -39.609 -7.607 89.944 1.00 53.47 98 THR A C 1
ATOM 856 O O . THR A 1 98 ? -40.271 -7.230 88.980 1.00 53.47 98 THR A O 1
ATOM 859 N N . LYS A 1 99 ? -39.488 -8.892 90.287 1.00 54.28 99 LYS A N 1
ATOM 860 C CA . LYS A 1 99 ? -40.226 -10.016 89.705 1.00 54.28 99 LYS A CA 1
ATOM 861 C C . LYS A 1 99 ? -41.733 -9.728 89.722 1.00 54.28 99 LYS A C 1
ATOM 863 O O . LYS A 1 99 ? -42.260 -9.514 90.815 1.00 54.28 99 LYS A O 1
ATOM 868 N N . PRO A 1 100 ? -42.459 -9.837 88.598 1.00 47.53 100 PRO A N 1
ATOM 869 C CA . PRO A 1 100 ? -43.887 -10.052 88.646 1.00 47.53 100 PRO A CA 1
ATOM 870 C C . PRO A 1 100 ? -44.173 -11.548 88.566 1.00 47.53 100 PRO A C 1
ATOM 872 O O . PRO A 1 100 ? -43.732 -12.270 87.669 1.00 47.53 100 PRO A O 1
ATOM 875 N N . LEU A 1 101 ? -44.915 -11.987 89.572 1.00 45.84 101 LEU A N 1
ATOM 876 C CA . LEU A 1 101 ? -45.575 -13.270 89.631 1.00 45.84 101 LEU A CA 1
ATOM 877 C C . LEU A 1 101 ? -46.517 -13.428 88.430 1.00 45.84 101 LEU A C 1
ATOM 879 O O . LEU A 1 101 ? -47.255 -12.514 88.065 1.00 45.84 101 LEU A O 1
ATOM 883 N N . VAL A 1 102 ? -46.508 -14.634 87.879 1.00 53.97 102 VAL A N 1
ATOM 884 C CA . VAL A 1 102 ? -47.512 -15.172 86.967 1.00 53.97 102 VAL A CA 1
ATOM 885 C C . VAL A 1 102 ? -48.895 -15.049 87.608 1.00 53.97 102 VAL A C 1
ATOM 887 O O . VAL A 1 102 ? -49.167 -15.718 88.600 1.00 53.97 102 VAL A O 1
ATOM 890 N N . ILE A 1 103 ? -49.779 -14.239 87.021 1.00 46.81 103 ILE A N 1
ATOM 891 C CA . ILE A 1 103 ? -51.229 -14.390 87.175 1.00 46.81 103 ILE A CA 1
ATOM 892 C C . ILE A 1 103 ? -51.853 -14.312 85.783 1.00 46.81 103 ILE A C 1
ATOM 894 O O . ILE A 1 103 ? -51.872 -13.278 85.119 1.00 46.81 103 ILE A O 1
ATOM 898 N N . LEU A 1 104 ? -52.327 -15.476 85.357 1.00 51.66 104 LEU A N 1
ATOM 899 C CA . LEU A 1 104 ? -53.172 -15.731 84.203 1.00 51.66 104 LEU A CA 1
ATOM 900 C C . LEU A 1 104 ? -54.529 -15.060 84.449 1.00 51.66 104 LEU A C 1
ATOM 902 O O . LEU A 1 104 ? -55.336 -15.577 85.214 1.00 51.66 104 LEU A O 1
ATOM 906 N N . LEU A 1 105 ? -54.788 -13.920 83.812 1.00 48.81 105 LEU A N 1
ATOM 907 C CA . LEU A 1 105 ? -56.138 -13.375 83.680 1.00 48.81 105 LEU A CA 1
ATOM 908 C C . LEU A 1 105 ? -56.304 -12.794 82.278 1.00 48.81 105 LEU A C 1
ATOM 910 O O . LEU A 1 105 ? -55.736 -11.771 81.907 1.00 48.81 105 LEU A O 1
ATOM 914 N N . HIS A 1 106 ? -57.072 -13.542 81.500 1.00 48.88 106 HIS A N 1
ATOM 915 C CA . HIS A 1 106 ? -57.526 -13.257 80.153 1.00 48.88 106 HIS A CA 1
ATOM 916 C C . HIS A 1 106 ? -58.490 -12.053 80.172 1.00 48.88 106 HIS A C 1
ATOM 918 O O . HIS A 1 106 ? -59.574 -12.177 80.749 1.00 48.88 106 HIS A O 1
ATOM 924 N N . PRO A 1 107 ? -58.167 -10.900 79.553 1.00 44.34 107 PRO A N 1
ATOM 925 C CA . PRO A 1 107 ? -59.098 -9.787 79.454 1.00 44.34 107 PRO A CA 1
ATOM 926 C C . PRO A 1 107 ? -59.994 -9.946 78.222 1.00 44.34 107 PRO A C 1
ATOM 928 O O . PRO A 1 107 ? -59.542 -10.246 77.118 1.00 44.34 107 PRO A O 1
ATOM 931 N N . GLN A 1 108 ? -61.288 -9.730 78.430 1.00 45.78 108 GLN A N 1
ATOM 932 C CA . GLN A 1 108 ? -62.274 -9.496 77.382 1.00 45.78 108 GLN A CA 1
ATOM 933 C C . GLN A 1 108 ? -61.904 -8.228 76.596 1.00 45.78 108 GLN A C 1
ATOM 935 O O . GLN A 1 108 ? -61.723 -7.155 77.172 1.00 45.78 108 GLN A O 1
ATOM 940 N N . LEU A 1 109 ? -61.782 -8.382 75.275 1.00 45.19 109 LEU A N 1
ATOM 941 C CA . LEU A 1 109 ? -61.518 -7.320 74.307 1.00 45.19 109 LEU A CA 1
ATOM 942 C C . LEU A 1 109 ? -62.650 -6.279 74.346 1.00 45.19 109 LEU A C 1
ATOM 944 O O . LEU A 1 109 ? -63.790 -6.585 74.001 1.00 45.19 109 LEU A O 1
ATOM 948 N N . SER A 1 110 ? -62.326 -5.037 74.711 1.00 50.03 110 SER A N 1
ATOM 949 C CA . SER A 1 110 ? -63.216 -3.885 74.523 1.00 50.03 110 SER A CA 1
ATOM 950 C C . SER A 1 110 ? -62.778 -3.077 73.294 1.00 50.03 110 SER A C 1
ATOM 952 O O . SER A 1 110 ? -61.591 -2.865 73.057 1.00 50.03 110 SER A O 1
ATOM 954 N N . GLN A 1 111 ? -63.756 -2.659 72.488 1.00 52.75 111 GLN A N 1
ATOM 955 C CA . GLN A 1 111 ? -63.646 -2.044 71.153 1.00 52.75 111 GLN A CA 1
ATOM 956 C C . GLN A 1 111 ? -63.060 -0.609 71.119 1.00 52.75 111 GLN A C 1
ATOM 958 O O . GLN A 1 111 ? -63.424 0.199 70.267 1.00 52.75 111 GLN A O 1
ATOM 963 N N . SER A 1 112 ? -62.155 -0.241 72.025 1.00 49.12 112 SER A N 1
ATOM 964 C CA . SER A 1 112 ? -61.656 1.140 72.153 1.00 49.12 112 SER A CA 1
ATOM 965 C C . SER A 1 112 ? -60.213 1.368 71.667 1.00 49.12 112 SER A C 1
ATOM 967 O O . SER A 1 112 ? -59.757 2.512 71.647 1.00 49.12 112 SER A O 1
ATOM 969 N N . GLU A 1 113 ? -59.512 0.342 71.166 1.00 48.44 113 GLU A N 1
ATOM 970 C CA . GLU A 1 113 ? -58.123 0.456 70.666 1.00 48.44 113 GLU A CA 1
ATOM 971 C C . GLU A 1 113 ? -57.967 0.677 69.146 1.00 48.44 113 GLU A C 1
ATOM 973 O O . GLU A 1 113 ? -56.852 0.816 68.641 1.00 48.44 113 GLU A O 1
ATOM 978 N N . GLU A 1 114 ? -59.053 0.828 68.385 1.00 48.69 114 GLU A N 1
ATOM 979 C CA . GLU A 1 114 ? -58.974 0.959 66.917 1.00 48.69 114 GLU A CA 1
ATOM 980 C C . GLU A 1 114 ? -58.631 2.384 66.413 1.00 48.69 114 GLU A C 1
ATOM 982 O O . GLU A 1 114 ? -58.464 2.619 65.215 1.00 48.69 114 GLU A O 1
ATOM 987 N N . ARG A 1 115 ? -58.461 3.370 67.309 1.00 45.25 115 ARG A N 1
ATOM 988 C CA . ARG A 1 115 ? -58.093 4.755 66.928 1.00 45.25 115 ARG A CA 1
ATOM 989 C C . ARG A 1 115 ? -56.618 5.124 67.107 1.00 45.25 115 ARG A C 1
ATOM 991 O O . ARG A 1 115 ? -56.215 6.169 66.602 1.00 45.25 115 ARG A O 1
ATOM 998 N N . ARG A 1 116 ? -55.782 4.282 67.731 1.00 45.81 116 ARG A N 1
ATOM 999 C CA . ARG A 1 116 ? -54.321 4.526 67.839 1.00 45.81 116 ARG A CA 1
ATOM 1000 C C . ARG A 1 116 ? -53.465 3.804 66.791 1.00 45.81 116 ARG A C 1
ATOM 1002 O O . ARG A 1 116 ? -52.297 4.142 66.635 1.00 45.81 116 ARG A O 1
ATOM 1009 N N . LEU A 1 117 ? -54.045 2.904 65.995 1.00 48.62 117 LEU A N 1
ATOM 1010 C CA . LEU A 1 117 ? -53.353 2.208 64.897 1.00 48.62 117 LEU A CA 1
ATOM 1011 C C . LEU A 1 117 ? -53.400 2.942 63.540 1.00 48.62 117 LEU A C 1
ATOM 1013 O O . LEU A 1 117 ? -52.732 2.526 62.596 1.00 48.62 117 LEU A O 1
ATOM 1017 N N . ARG A 1 118 ? -54.111 4.077 63.428 1.00 46.41 118 ARG A N 1
ATOM 1018 C CA . ARG A 1 118 ? -54.153 4.898 62.195 1.00 46.41 118 ARG A CA 1
ATOM 1019 C C . ARG A 1 118 ? -53.063 5.974 62.090 1.00 46.41 118 ARG A C 1
ATOM 1021 O O . ARG A 1 118 ? -52.941 6.605 61.044 1.00 46.41 118 ARG A O 1
ATOM 1028 N N . SER A 1 119 ? -52.251 6.178 63.127 1.00 49.88 119 SER A N 1
ATOM 1029 C CA . SER A 1 119 ? -51.126 7.129 63.105 1.00 49.88 119 SER A CA 1
ATOM 1030 C C . SER A 1 119 ? -49.760 6.477 62.846 1.00 49.88 119 SER A C 1
ATOM 1032 O O . SER A 1 119 ? -48.834 7.187 62.465 1.00 49.88 119 SER A O 1
ATOM 1034 N N . SER A 1 120 ? -49.632 5.146 62.945 1.00 47.88 120 SER A N 1
ATOM 1035 C CA . SER A 1 120 ? -48.384 4.426 62.603 1.00 47.88 120 SER A CA 1
ATOM 1036 C C . SER A 1 120 ? -48.320 3.914 61.157 1.00 47.88 120 SER A C 1
ATOM 1038 O O . SER A 1 120 ? -47.246 3.569 60.673 1.00 47.88 120 SER A O 1
ATOM 1040 N N . THR A 1 121 ? -49.425 3.928 60.409 1.00 49.28 121 THR A N 1
ATOM 1041 C CA . THR A 1 121 ? -49.451 3.511 58.993 1.00 49.28 121 THR A CA 1
ATOM 1042 C C . THR A 1 121 ? -48.934 4.573 58.017 1.00 49.28 121 THR A C 1
ATOM 1044 O O . THR A 1 121 ? -48.594 4.234 56.888 1.00 49.28 121 THR A O 1
ATOM 1047 N N . LYS A 1 122 ? -48.776 5.838 58.438 1.00 48.25 122 LYS A N 1
ATOM 1048 C CA . LYS A 1 122 ? -48.200 6.904 57.590 1.00 48.25 122 LYS A CA 1
ATOM 1049 C C . LYS A 1 122 ? -46.667 6.944 57.552 1.00 48.25 122 LYS A C 1
ATOM 1051 O O . LYS A 1 122 ? -46.119 7.603 56.676 1.00 48.25 122 LYS A O 1
ATOM 1056 N N . LEU A 1 123 ? -45.970 6.244 58.453 1.00 50.47 123 LEU A N 1
ATOM 1057 C CA . LEU A 1 123 ? -44.499 6.156 58.422 1.00 50.47 123 LEU A CA 1
ATOM 1058 C C . LEU A 1 123 ? -43.970 4.939 57.645 1.00 50.47 123 LEU A C 1
ATOM 1060 O O . LEU A 1 123 ? -42.781 4.876 57.353 1.00 50.47 123 LEU A O 1
ATOM 1064 N N . SER A 1 124 ? -44.833 3.980 57.296 1.00 50.69 124 SER A N 1
ATOM 1065 C CA . SER A 1 124 ? -44.433 2.782 56.543 1.00 50.69 124 SER A CA 1
ATOM 1066 C C . SER A 1 124 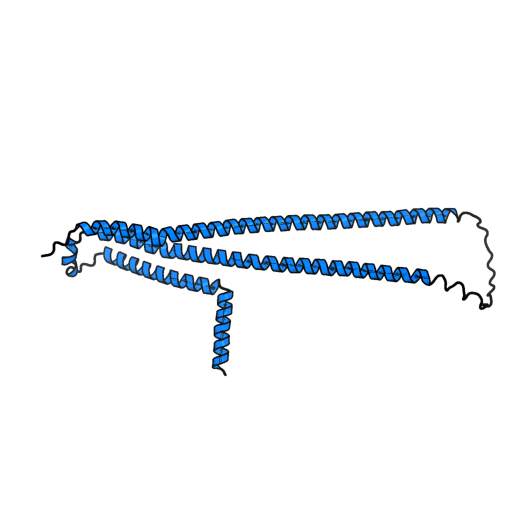? -44.416 3.019 55.025 1.00 50.69 124 SER A C 1
ATOM 1068 O O . SER A 1 124 ? -43.605 2.421 54.323 1.00 50.69 124 SER A O 1
ATOM 1070 N N . SER A 1 125 ? -45.223 3.957 54.516 1.00 53.53 125 SER A N 1
ATOM 1071 C CA . SER A 1 125 ? -45.323 4.252 53.080 1.00 53.53 125 SER A CA 1
ATOM 1072 C C . SER A 1 125 ? -44.079 4.931 52.487 1.00 53.53 125 SER A C 1
ATOM 1074 O O . SER A 1 125 ? -43.769 4.706 51.318 1.00 53.53 125 SER A O 1
ATOM 1076 N N . THR A 1 126 ? -43.311 5.686 53.280 1.00 57.31 126 THR A N 1
ATOM 1077 C CA . THR A 1 126 ? -42.090 6.380 52.818 1.00 57.31 126 THR A CA 1
ATOM 1078 C C . THR A 1 126 ? -40.904 5.437 52.589 1.00 57.31 126 THR A C 1
ATOM 1080 O O . THR A 1 126 ? -40.047 5.714 51.749 1.00 57.31 126 THR A O 1
ATOM 1083 N N . SER A 1 127 ? -40.854 4.294 53.281 1.00 62.09 127 SER A N 1
ATOM 1084 C CA . SER A 1 127 ? -39.775 3.308 53.107 1.00 62.09 127 SER A CA 1
ATOM 1085 C C . SER A 1 127 ? -39.854 2.609 51.743 1.00 62.09 127 SER A C 1
ATOM 1087 O O . SER A 1 127 ? -38.838 2.413 51.071 1.00 62.09 127 SER A O 1
ATOM 1089 N N . THR A 1 128 ? -41.069 2.318 51.277 1.00 68.12 128 THR A N 1
ATOM 1090 C CA . THR A 1 128 ? -41.320 1.739 49.951 1.00 68.12 128 THR A CA 1
ATOM 1091 C C . THR A 1 128 ? -40.960 2.699 48.815 1.00 68.12 128 THR A C 1
ATOM 1093 O O . THR A 1 128 ? -40.290 2.290 47.865 1.00 68.12 128 THR A O 1
ATOM 1096 N N . GLU A 1 129 ? -41.291 3.990 48.914 1.00 74.88 129 GLU A N 1
ATOM 1097 C CA . GLU A 1 129 ? -40.950 4.971 47.868 1.00 74.88 129 GLU A CA 1
ATOM 1098 C C . GLU A 1 129 ? -39.432 5.151 47.700 1.00 74.88 129 GLU A C 1
ATOM 1100 O O . GLU A 1 129 ? -38.925 5.132 46.576 1.00 74.88 129 GLU A O 1
ATOM 1105 N N . LEU A 1 130 ? -38.679 5.200 48.804 1.00 74.81 130 LEU A N 1
ATOM 1106 C CA . LEU A 1 130 ? -37.212 5.284 48.776 1.00 74.81 130 LEU A CA 1
ATOM 1107 C C . LEU A 1 130 ? -36.557 4.070 48.100 1.00 74.81 130 LEU A C 1
ATOM 1109 O O . LEU A 1 130 ? -35.593 4.222 47.344 1.00 74.81 130 LEU A O 1
ATOM 1113 N N . SER A 1 131 ? -37.098 2.868 48.321 1.00 76.81 131 SER A N 1
ATOM 1114 C CA . SER A 1 131 ? -36.592 1.649 47.677 1.00 76.81 131 SER A CA 1
ATOM 1115 C C . SER A 1 131 ? -36.808 1.661 46.156 1.00 76.81 131 SER A C 1
ATOM 1117 O O . SER A 1 131 ? -35.931 1.244 45.394 1.00 76.81 131 SER A O 1
ATOM 1119 N N . THR A 1 132 ? -37.924 2.239 45.707 1.00 78.12 132 THR A N 1
ATOM 1120 C CA . THR A 1 132 ? -38.291 2.326 44.288 1.00 78.12 132 THR A CA 1
ATOM 1121 C C . THR A 1 132 ? -37.413 3.344 43.550 1.00 78.12 132 THR A C 1
ATOM 1123 O O . THR A 1 132 ? -36.892 3.051 42.472 1.00 78.12 132 THR A O 1
ATOM 1126 N N . ILE A 1 133 ? -37.148 4.499 44.174 1.00 80.50 133 ILE A N 1
ATOM 1127 C CA . ILE A 1 133 ? -36.259 5.546 43.637 1.00 80.50 133 ILE A CA 1
ATOM 1128 C C . ILE A 1 133 ? -34.810 5.041 43.523 1.00 80.50 133 ILE A C 1
ATOM 1130 O O . ILE A 1 133 ? -34.139 5.281 42.515 1.00 80.50 133 ILE A O 1
ATOM 1134 N N . SER A 1 134 ? -34.330 4.289 44.520 1.00 78.62 134 SER A N 1
ATOM 1135 C CA . SER A 1 134 ? -32.992 3.681 44.487 1.00 78.62 134 SER A CA 1
ATOM 1136 C C . SER A 1 134 ? -32.844 2.673 43.337 1.00 78.62 134 SER A C 1
ATOM 1138 O O . SER A 1 134 ? -31.830 2.659 42.628 1.00 78.62 134 SER A O 1
ATOM 1140 N N . TYR A 1 135 ? -33.882 1.866 43.093 1.00 76.12 135 TYR A N 1
ATOM 1141 C CA . TYR A 1 135 ? -33.885 0.884 42.009 1.00 76.12 135 TYR A CA 1
ATOM 1142 C C . TYR A 1 135 ? -33.902 1.550 40.622 1.00 76.12 135 TYR A C 1
ATOM 1144 O O . TYR A 1 135 ? -33.129 1.164 39.741 1.00 76.12 135 TYR A O 1
ATOM 1152 N N . GLU A 1 136 ? -34.712 2.598 40.439 1.00 81.12 136 GLU A N 1
ATOM 1153 C CA . GLU A 1 136 ? -34.755 3.416 39.216 1.00 81.12 136 GLU A CA 1
ATOM 1154 C C . GLU A 1 136 ? -33.407 4.086 38.912 1.00 81.12 136 GLU A C 1
ATOM 1156 O O . GLU A 1 136 ? -32.917 4.014 37.779 1.00 81.12 136 GLU A O 1
ATOM 1161 N N . MET A 1 137 ? -32.756 4.685 39.919 1.00 76.94 137 MET A N 1
ATOM 1162 C CA . MET A 1 137 ? -31.437 5.304 39.747 1.00 76.94 137 MET A CA 1
ATOM 1163 C C . MET A 1 137 ? -30.380 4.284 39.315 1.00 76.94 137 MET A C 1
ATOM 1165 O O . MET A 1 137 ? -29.628 4.534 38.368 1.00 76.94 137 MET A O 1
ATOM 1169 N N . LYS A 1 138 ? -30.368 3.096 39.931 1.00 79.31 138 LYS A N 1
ATOM 1170 C CA . LYS A 1 138 ? -29.454 2.009 39.553 1.00 79.31 138 LYS A CA 1
ATOM 1171 C C . LYS A 1 138 ? -29.689 1.536 38.114 1.00 79.31 138 LYS A C 1
ATOM 1173 O O . LYS A 1 138 ? -28.730 1.228 37.398 1.00 79.31 138 LYS A O 1
ATOM 1178 N N . ASN A 1 139 ? -30.946 1.523 37.665 1.00 78.31 139 ASN A N 1
ATOM 1179 C CA . ASN A 1 139 ? -31.307 1.126 36.305 1.00 78.31 139 ASN A CA 1
ATOM 1180 C C . ASN A 1 139 ? -30.973 2.205 35.253 1.00 78.31 139 ASN A C 1
ATOM 1182 O O . ASN A 1 139 ? -30.569 1.877 34.134 1.00 78.31 139 ASN A O 1
ATOM 1186 N N . ARG A 1 140 ? -31.058 3.498 35.604 1.00 79.88 140 ARG A N 1
ATOM 1187 C CA . ARG A 1 140 ? -30.594 4.599 34.737 1.00 79.88 140 ARG A CA 1
ATOM 1188 C C . ARG A 1 140 ? -29.085 4.587 34.550 1.00 79.88 140 ARG A C 1
ATOM 1190 O O . ARG A 1 140 ? -28.627 4.721 33.414 1.00 79.88 140 ARG A O 1
ATOM 1197 N N . SER A 1 141 ? -28.325 4.338 35.620 1.00 76.88 141 SER A N 1
ATOM 1198 C CA . SER A 1 141 ? -26.885 4.115 35.494 1.00 76.88 141 SER A CA 1
ATOM 1199 C C . SER A 1 141 ? -26.620 2.946 34.545 1.00 76.88 141 SER A C 1
ATOM 1201 O O . SER A 1 141 ? -25.820 3.121 33.629 1.00 76.88 141 SER A O 1
ATOM 1203 N N . ARG A 1 142 ? -27.376 1.831 34.663 1.00 72.56 142 ARG A N 1
ATOM 1204 C CA . ARG A 1 142 ? -27.337 0.684 33.725 1.00 72.56 142 ARG A CA 1
ATOM 1205 C C . ARG A 1 142 ? -27.356 1.048 32.261 1.00 72.56 142 ARG A C 1
ATOM 1207 O O . ARG A 1 142 ? -26.459 0.689 31.499 1.00 72.56 142 ARG A O 1
ATOM 1214 N N . ARG A 1 143 ? -28.356 1.816 31.876 1.00 73.62 143 ARG A N 1
ATOM 1215 C CA . ARG A 1 143 ? -28.534 2.177 30.474 1.00 73.62 143 ARG A CA 1
ATOM 1216 C C . ARG A 1 143 ? -27.454 3.142 29.985 1.00 73.62 143 ARG A C 1
ATOM 1218 O O . ARG A 1 143 ? -27.023 3.039 28.841 1.00 73.62 143 ARG A O 1
ATOM 1225 N N . GLN A 1 144 ? -26.955 4.038 30.837 1.00 71.12 144 GLN A N 1
ATOM 1226 C CA . GLN A 1 144 ? -25.896 4.977 30.448 1.00 71.12 144 GLN A CA 1
ATOM 1227 C C . GLN A 1 144 ? -24.555 4.290 30.146 1.00 71.12 144 GLN A C 1
ATOM 1229 O O . GLN A 1 144 ? -23.877 4.684 29.189 1.00 71.12 144 GLN A O 1
ATOM 1234 N N . TYR A 1 145 ? -24.174 3.235 30.874 1.00 72.75 145 TYR A N 1
ATOM 1235 C CA . TYR A 1 145 ? -22.957 2.492 30.524 1.00 72.75 145 TYR A CA 1
ATOM 1236 C C . TYR A 1 145 ? -23.116 1.610 29.286 1.00 72.75 145 TYR A C 1
ATOM 1238 O O . TYR A 1 145 ? -22.180 1.503 28.493 1.00 72.75 145 TYR A O 1
ATOM 1246 N N . GLU A 1 146 ? -24.298 1.041 29.047 1.00 73.75 146 GLU A N 1
ATOM 1247 C CA . GLU A 1 146 ? -24.551 0.332 27.790 1.00 73.75 146 GLU A CA 1
ATOM 1248 C C . GLU A 1 146 ? -24.456 1.272 26.586 1.00 73.75 146 GLU A C 1
ATOM 1250 O O . GLU A 1 146 ? -23.713 0.982 25.647 1.00 73.75 146 GLU A O 1
ATOM 1255 N N . ILE A 1 147 ? -25.107 2.439 26.639 1.00 72.75 147 ILE A N 1
ATOM 1256 C CA . ILE A 1 147 ? -25.112 3.413 25.535 1.00 72.75 147 ILE A CA 1
ATOM 1257 C C . ILE A 1 147 ? -23.694 3.919 25.230 1.00 72.75 147 ILE A C 1
ATOM 1259 O O . ILE A 1 147 ? -23.300 4.018 24.064 1.00 72.75 147 ILE A O 1
ATOM 1263 N N . THR A 1 148 ? -22.893 4.201 26.261 1.00 70.94 148 THR A N 1
ATOM 1264 C CA . THR A 1 148 ? -21.497 4.631 26.076 1.00 70.94 148 THR A CA 1
ATOM 1265 C C . THR A 1 148 ? -20.611 3.501 25.542 1.00 70.94 148 THR A C 1
ATOM 1267 O O . THR A 1 148 ? -19.810 3.740 24.634 1.00 70.94 148 THR A O 1
ATOM 1270 N N . SER A 1 149 ? -20.803 2.254 25.987 1.00 70.00 149 SER A N 1
ATOM 1271 C CA . SER A 1 149 ? -20.050 1.101 25.467 1.00 70.00 149 SER A CA 1
ATOM 1272 C C . SER A 1 149 ? -20.367 0.789 23.994 1.00 70.00 149 SER A C 1
ATOM 1274 O O . SER A 1 149 ? -19.460 0.514 23.202 1.00 70.00 149 SER A O 1
ATOM 1276 N N . ILE A 1 150 ? -21.637 0.912 23.587 1.00 65.88 150 ILE A N 1
ATOM 1277 C CA . ILE A 1 150 ? -22.089 0.662 22.211 1.00 65.88 150 ILE A CA 1
ATOM 1278 C C . ILE A 1 150 ? -21.540 1.741 21.270 1.00 65.88 150 ILE A C 1
ATOM 1280 O O . ILE A 1 150 ? -21.037 1.428 20.184 1.00 65.88 150 ILE A O 1
ATOM 1284 N N . ARG A 1 151 ? -21.540 3.011 21.704 1.00 58.62 151 ARG A N 1
ATOM 1285 C CA . ARG A 1 151 ? -20.967 4.121 20.927 1.00 58.62 151 ARG A CA 1
ATOM 1286 C C . ARG A 1 151 ? -19.455 3.962 20.735 1.00 58.62 151 ARG A C 1
ATOM 1288 O O . ARG A 1 151 ? -18.955 4.194 19.634 1.00 58.62 151 ARG A O 1
ATOM 1295 N N . HIS A 1 152 ? -18.738 3.474 21.749 1.00 57.53 152 HIS A N 1
ATOM 1296 C CA . HIS A 1 152 ? -17.306 3.175 21.641 1.00 57.53 152 HIS A CA 1
ATOM 1297 C C . HIS A 1 152 ? -16.998 1.993 20.709 1.00 57.53 152 HIS A C 1
ATOM 1299 O O . HIS A 1 152 ? -16.004 2.031 19.976 1.00 57.53 152 HIS A O 1
ATOM 1305 N N . LYS A 1 153 ? -17.859 0.967 20.668 1.00 57.69 153 LYS A N 1
ATOM 1306 C CA . LYS A 1 153 ? -17.680 -0.186 19.769 1.00 57.69 153 LYS A CA 1
ATOM 1307 C C . LYS A 1 153 ? -17.836 0.198 18.292 1.00 57.69 153 LYS A C 1
ATOM 1309 O O . LYS A 1 153 ? -17.087 -0.302 17.456 1.00 57.69 153 LYS A O 1
ATOM 1314 N N . SER A 1 154 ? -18.738 1.130 17.972 1.00 55.50 154 SER A N 1
ATOM 1315 C CA . SER A 1 154 ? -18.956 1.630 16.604 1.00 55.50 154 SER A CA 1
ATOM 1316 C C . SER A 1 154 ? -17.759 2.430 16.058 1.00 55.50 154 SER A C 1
ATOM 1318 O O . SER A 1 154 ? -17.283 2.161 14.950 1.00 55.50 154 SER A O 1
ATOM 1320 N N . ILE A 1 155 ? -17.181 3.334 16.859 1.00 60.59 155 ILE A N 1
ATOM 1321 C CA . ILE A 1 155 ? -16.086 4.231 16.431 1.00 60.59 155 ILE A CA 1
ATOM 1322 C C . ILE A 1 155 ? -14.804 3.457 16.062 1.00 60.59 155 ILE A C 1
ATOM 1324 O O . ILE A 1 155 ? -14.092 3.827 15.124 1.00 60.59 155 ILE A O 1
ATOM 1328 N N . ASN A 1 156 ? -14.537 2.328 16.726 1.00 56.62 156 ASN A N 1
ATOM 1329 C CA . ASN A 1 156 ? -13.355 1.506 16.445 1.00 56.62 156 ASN A CA 1
ATOM 1330 C C . ASN A 1 156 ? -13.426 0.770 15.094 1.00 56.62 156 ASN A C 1
ATOM 1332 O O . ASN A 1 156 ? -12.389 0.500 14.483 1.00 56.62 156 ASN A O 1
ATOM 1336 N N . THR A 1 157 ? -14.626 0.488 14.578 1.00 59.41 157 THR A N 1
ATOM 1337 C CA . THR A 1 157 ? -14.779 -0.242 13.307 1.00 59.41 157 THR A CA 1
ATOM 1338 C C . THR A 1 157 ? -14.438 0.620 12.089 1.00 59.41 157 THR A C 1
ATOM 1340 O O . THR A 1 157 ? -13.793 0.129 11.159 1.00 59.41 157 THR A O 1
ATOM 1343 N N . SER A 1 158 ? -14.770 1.916 12.126 1.00 60.94 158 SER A N 1
ATOM 1344 C CA . SER A 1 158 ? -14.508 2.860 11.030 1.00 60.94 158 SER A CA 1
ATOM 1345 C C . SER A 1 158 ? -13.008 3.050 10.774 1.00 60.94 158 SER A C 1
ATOM 1347 O O . SER A 1 158 ? -12.544 2.977 9.634 1.00 60.94 158 SER A O 1
ATOM 1349 N N . SER A 1 159 ? -12.206 3.152 11.841 1.00 65.50 159 SER A N 1
ATOM 1350 C CA . SER A 1 159 ? -10.747 3.281 11.726 1.00 65.50 159 SER A CA 1
ATOM 1351 C C . SER A 1 159 ? -10.095 2.120 10.979 1.00 65.50 159 SER A C 1
ATOM 1353 O O . SER A 1 159 ? -9.145 2.330 10.228 1.00 65.50 159 SER A O 1
ATOM 1355 N N . SER A 1 160 ? -10.589 0.898 11.192 1.00 69.19 160 SER A N 1
ATOM 1356 C CA . SER A 1 160 ? -10.010 -0.300 10.581 1.00 69.19 160 SER A CA 1
ATOM 1357 C C . SER A 1 160 ? -10.188 -0.324 9.060 1.00 69.19 160 SER A C 1
ATOM 1359 O O . SER A 1 160 ? -9.350 -0.875 8.349 1.00 69.19 160 SER A O 1
ATOM 1361 N N . ASN A 1 161 ? -11.249 0.308 8.546 1.00 72.00 161 ASN A N 1
ATOM 1362 C CA . ASN A 1 161 ? -11.524 0.367 7.113 1.00 72.00 161 ASN A CA 1
ATOM 1363 C C . ASN A 1 161 ? -10.552 1.307 6.396 1.00 72.00 161 ASN A C 1
ATOM 1365 O O . ASN A 1 161 ? -10.038 0.947 5.339 1.00 72.00 161 ASN A O 1
ATOM 1369 N N . HIS A 1 162 ? -10.239 2.459 6.998 1.00 70.50 162 HIS A N 1
ATOM 1370 C CA . HIS A 1 162 ? -9.229 3.372 6.461 1.00 70.50 162 HIS A CA 1
ATOM 1371 C C . HIS A 1 162 ? -7.846 2.717 6.427 1.00 70.50 162 HIS A C 1
ATOM 1373 O O . HIS A 1 162 ? -7.200 2.733 5.386 1.00 70.50 162 HIS A O 1
ATOM 1379 N N . THR A 1 163 ? -7.432 2.040 7.505 1.00 74.50 163 THR A N 1
ATOM 1380 C CA . THR A 1 163 ? -6.162 1.296 7.536 1.00 74.50 163 THR A CA 1
ATOM 1381 C C . THR A 1 163 ? -6.101 0.216 6.454 1.00 74.50 163 THR A C 1
ATOM 1383 O O . THR A 1 163 ? -5.085 0.078 5.781 1.00 74.50 163 THR A O 1
ATOM 1386 N N . ARG A 1 164 ? -7.195 -0.525 6.238 1.00 75.94 164 ARG A N 1
ATOM 1387 C CA . ARG A 1 164 ? -7.276 -1.541 5.176 1.00 75.94 164 ARG A CA 1
ATOM 1388 C C . ARG A 1 164 ? -7.140 -0.938 3.781 1.00 75.94 164 ARG A C 1
ATOM 1390 O O . ARG A 1 164 ? -6.459 -1.528 2.953 1.00 75.94 164 ARG A O 1
ATOM 1397 N N . LEU A 1 165 ? -7.751 0.222 3.531 1.00 79.12 165 LEU A N 1
ATOM 1398 C CA . LEU A 1 165 ? -7.598 0.941 2.264 1.00 79.12 165 LEU A CA 1
ATOM 1399 C C . LEU A 1 165 ? -6.164 1.436 2.060 1.00 79.12 165 LEU A C 1
ATOM 1401 O O . LEU A 1 165 ? -5.634 1.295 0.966 1.00 79.12 165 LEU A O 1
ATOM 1405 N N . THR A 1 166 ? -5.512 1.958 3.100 1.00 77.94 166 THR A N 1
ATOM 1406 C CA . THR A 1 166 ? -4.112 2.399 3.009 1.00 77.94 166 THR A CA 1
ATOM 1407 C C . THR A 1 166 ? -3.165 1.228 2.757 1.00 77.94 166 THR A C 1
ATOM 1409 O O . THR A 1 166 ? -2.285 1.336 1.912 1.00 77.94 166 THR A O 1
ATOM 1412 N N . ILE A 1 167 ? -3.362 0.092 3.437 1.00 78.56 167 ILE A N 1
ATOM 1413 C CA . ILE A 1 167 ? -2.581 -1.128 3.185 1.00 78.56 167 ILE A CA 1
ATOM 1414 C C . ILE A 1 167 ? -2.814 -1.618 1.753 1.00 78.56 167 ILE A C 1
ATOM 1416 O O . ILE A 1 167 ? -1.861 -1.979 1.075 1.00 78.56 167 ILE A O 1
ATOM 1420 N N . LEU A 1 168 ? -4.058 -1.582 1.268 1.00 81.50 168 LEU A N 1
ATOM 1421 C CA . LEU A 1 168 ? -4.387 -1.934 -0.113 1.00 81.50 168 LEU A CA 1
ATOM 1422 C C . LEU A 1 168 ? -3.654 -1.028 -1.108 1.00 81.50 168 LEU A C 1
ATOM 1424 O O . LEU A 1 168 ? -3.005 -1.539 -2.014 1.00 81.50 168 LEU A O 1
ATOM 1428 N N . LEU A 1 169 ? -3.699 0.292 -0.909 1.00 76.12 169 LEU A N 1
ATOM 1429 C CA . LEU A 1 169 ? -2.984 1.259 -1.746 1.00 76.12 169 LEU A CA 1
ATOM 1430 C C . LEU A 1 169 ? -1.471 1.025 -1.717 1.00 76.12 169 LEU A C 1
ATOM 1432 O O . LEU A 1 169 ? -0.845 1.022 -2.770 1.00 76.12 169 LEU A O 1
ATOM 1436 N N . LEU A 1 170 ? -0.898 0.753 -0.541 1.00 78.31 170 LEU A N 1
ATOM 1437 C CA . LEU A 1 170 ? 0.523 0.440 -0.400 1.00 78.31 170 LEU A CA 1
ATOM 1438 C C . LEU A 1 170 ? 0.896 -0.826 -1.181 1.00 78.31 170 LEU A C 1
ATOM 1440 O O . LEU A 1 170 ? 1.886 -0.819 -1.905 1.00 78.31 170 LEU A O 1
ATOM 1444 N N . VAL A 1 171 ? 0.116 -1.902 -1.044 1.00 81.12 171 VAL A N 1
ATOM 1445 C CA . VAL A 1 171 ? 0.384 -3.170 -1.735 1.00 81.12 171 VAL A CA 1
ATOM 1446 C C . VAL A 1 171 ? 0.285 -2.981 -3.245 1.00 81.12 171 VAL A C 1
ATOM 1448 O O . VAL A 1 171 ? 1.193 -3.401 -3.948 1.00 81.12 171 VAL A O 1
ATOM 1451 N N . VAL A 1 172 ? -0.741 -2.282 -3.739 1.00 81.06 172 VAL A N 1
ATOM 1452 C CA . VAL A 1 172 ? -0.882 -1.967 -5.171 1.00 81.06 172 VAL A CA 1
ATOM 1453 C C . VAL A 1 172 ? 0.311 -1.147 -5.673 1.00 81.06 172 VAL A C 1
ATOM 1455 O O . VAL A 1 172 ? 0.914 -1.498 -6.684 1.00 81.06 172 VAL A O 1
ATOM 1458 N N . SER A 1 173 ? 0.717 -0.099 -4.948 1.00 79.88 173 SER A N 1
ATOM 1459 C CA . SER A 1 173 ? 1.891 0.706 -5.313 1.00 79.88 173 SER A CA 1
ATOM 1460 C C . SER A 1 173 ? 3.195 -0.102 -5.283 1.00 79.88 173 SER A C 1
ATOM 1462 O O . SER A 1 173 ? 4.049 0.077 -6.147 1.00 79.88 173 SER A O 1
ATOM 1464 N N . CYS A 1 174 ? 3.352 -1.007 -4.315 1.00 78.62 174 CYS A N 1
ATOM 1465 C CA . CYS A 1 174 ? 4.537 -1.851 -4.182 1.00 78.62 174 CYS A CA 1
ATOM 1466 C C . CYS A 1 174 ? 4.596 -2.929 -5.277 1.00 78.62 174 CYS A C 1
ATOM 1468 O O . CYS A 1 174 ? 5.641 -3.127 -5.890 1.00 78.62 174 CYS A O 1
ATOM 1470 N N . SER A 1 175 ? 3.471 -3.577 -5.590 1.00 80.50 175 SER A N 1
ATOM 1471 C CA . SER A 1 175 ? 3.368 -4.526 -6.704 1.00 80.50 175 SER A CA 1
ATOM 1472 C C . SER A 1 175 ? 3.671 -3.852 -8.038 1.00 80.50 175 SER A C 1
ATOM 1474 O O . SER A 1 175 ? 4.459 -4.382 -8.819 1.00 80.50 175 SER A O 1
ATOM 1476 N N . PHE A 1 176 ? 3.133 -2.650 -8.260 1.00 80.00 176 PHE A N 1
ATOM 1477 C CA . PHE A 1 176 ? 3.458 -1.855 -9.438 1.00 80.00 176 PHE A CA 1
ATOM 1478 C C . PHE A 1 176 ? 4.965 -1.578 -9.529 1.00 80.00 176 PHE A C 1
ATOM 1480 O O . PHE A 1 176 ? 5.550 -1.755 -10.591 1.00 80.00 176 PHE A O 1
ATOM 1487 N N . LEU A 1 177 ? 5.631 -1.230 -8.425 1.00 75.38 177 LEU A N 1
ATOM 1488 C CA . LEU A 1 177 ? 7.082 -1.013 -8.395 1.00 75.38 177 LEU A CA 1
ATOM 1489 C C . LEU A 1 177 ? 7.846 -2.278 -8.801 1.00 75.38 177 LEU A C 1
ATOM 1491 O O . LEU A 1 177 ? 8.618 -2.249 -9.756 1.00 75.38 177 LEU A O 1
ATOM 1495 N N . VAL A 1 178 ? 7.602 -3.391 -8.109 1.00 81.56 178 VAL A N 1
ATOM 1496 C CA . VAL A 1 178 ? 8.339 -4.648 -8.315 1.00 81.56 178 VAL A CA 1
ATOM 1497 C C . VAL A 1 178 ? 8.180 -5.171 -9.743 1.00 81.56 178 VAL A C 1
ATOM 1499 O O . VAL A 1 178 ? 9.116 -5.746 -10.289 1.00 81.56 178 VAL A O 1
ATOM 1502 N N . LEU A 1 179 ? 7.023 -4.947 -10.367 1.00 81.12 179 LEU A N 1
ATOM 1503 C CA . LEU A 1 179 ? 6.721 -5.474 -11.698 1.00 81.12 179 LEU A CA 1
ATOM 1504 C C . LEU A 1 179 ? 7.091 -4.512 -12.832 1.00 81.12 179 LEU A C 1
ATOM 1506 O O . LEU A 1 179 ? 7.431 -4.965 -13.921 1.00 81.12 179 LEU A O 1
ATOM 1510 N N . THR A 1 180 ? 7.055 -3.198 -12.596 1.00 79.56 180 THR A N 1
ATOM 1511 C CA . THR A 1 180 ? 7.307 -2.192 -13.646 1.00 79.56 180 THR A CA 1
ATOM 1512 C C . THR A 1 180 ? 8.769 -1.749 -13.669 1.00 79.56 180 THR A C 1
ATOM 1514 O O . THR A 1 180 ? 9.318 -1.493 -14.737 1.00 79.56 180 THR A O 1
ATOM 1517 N N . LEU A 1 181 ? 9.446 -1.720 -12.516 1.00 80.38 181 LEU A N 1
ATOM 1518 C CA . LEU A 1 181 ? 10.841 -1.285 -12.426 1.00 80.38 181 LEU A CA 1
ATOM 1519 C C . LEU A 1 181 ? 11.806 -2.163 -13.251 1.00 80.38 181 LEU A C 1
ATOM 1521 O O . LEU A 1 181 ? 12.593 -1.588 -14.000 1.00 80.38 181 LEU A O 1
ATOM 1525 N N . PRO A 1 182 ? 11.728 -3.512 -13.236 1.00 80.25 182 PRO A N 1
ATOM 1526 C CA . PRO A 1 182 ? 12.603 -4.350 -14.060 1.00 80.25 182 PRO A CA 1
ATOM 1527 C C . PRO A 1 182 ? 12.386 -4.137 -15.560 1.00 80.25 182 PRO A C 1
ATOM 1529 O O . PRO A 1 182 ? 13.348 -4.114 -16.321 1.00 80.25 182 PRO A O 1
ATOM 1532 N N . VAL A 1 183 ? 11.131 -3.934 -15.977 1.00 80.50 183 VAL A N 1
ATOM 1533 C CA . VAL A 1 183 ? 10.758 -3.676 -17.377 1.00 80.50 183 VAL A CA 1
ATOM 1534 C C . VAL A 1 183 ? 11.379 -2.376 -17.865 1.00 80.50 183 VAL A C 1
ATOM 1536 O O . VAL A 1 183 ? 11.984 -2.326 -18.934 1.00 80.50 183 VAL A O 1
ATOM 1539 N N . VAL A 1 184 ? 11.255 -1.319 -17.066 1.00 79.00 184 VAL A N 1
ATOM 1540 C CA . VAL A 1 184 ? 11.742 -0.001 -17.459 1.00 79.00 184 VAL A CA 1
ATOM 1541 C C . VAL A 1 184 ? 13.269 0.067 -17.406 1.00 79.00 184 VAL A C 1
ATOM 1543 O O . VAL A 1 184 ? 13.883 0.586 -18.336 1.00 79.00 184 VAL A O 1
ATOM 1546 N N . VAL A 1 185 ? 13.897 -0.519 -16.380 1.00 82.06 185 VAL A N 1
ATOM 1547 C CA . VAL A 1 185 ? 15.363 -0.633 -16.295 1.00 82.06 185 VAL A CA 1
ATOM 1548 C C . VAL A 1 185 ? 15.908 -1.441 -17.471 1.00 82.06 185 VAL A C 1
ATOM 1550 O O . VAL A 1 185 ? 16.888 -1.030 -18.088 1.00 82.06 185 VAL A O 1
ATOM 1553 N N . PHE A 1 186 ? 15.256 -2.548 -17.833 1.00 81.19 186 PHE A N 1
ATOM 1554 C CA . PHE A 1 186 ? 15.644 -3.332 -18.999 1.00 81.19 186 PHE A CA 1
ATOM 1555 C C . PHE A 1 186 ? 15.550 -2.515 -20.294 1.00 81.19 186 PHE A C 1
ATOM 1557 O O . PHE A 1 186 ? 16.516 -2.479 -21.055 1.00 81.19 186 PHE A O 1
ATOM 1564 N N . ASN A 1 187 ? 14.442 -1.804 -20.519 1.00 74.81 187 ASN A N 1
ATOM 1565 C CA . ASN A 1 187 ? 14.278 -0.956 -21.701 1.00 74.81 187 ASN A CA 1
ATOM 1566 C C . ASN A 1 187 ? 15.343 0.149 -21.774 1.00 74.81 187 ASN A C 1
ATOM 1568 O O . ASN A 1 187 ? 15.841 0.429 -22.860 1.00 74.81 187 ASN A O 1
ATOM 1572 N N . LEU A 1 188 ? 15.741 0.722 -20.634 1.00 79.50 188 LEU A N 1
ATOM 1573 C CA . LEU A 1 188 ? 16.805 1.727 -20.5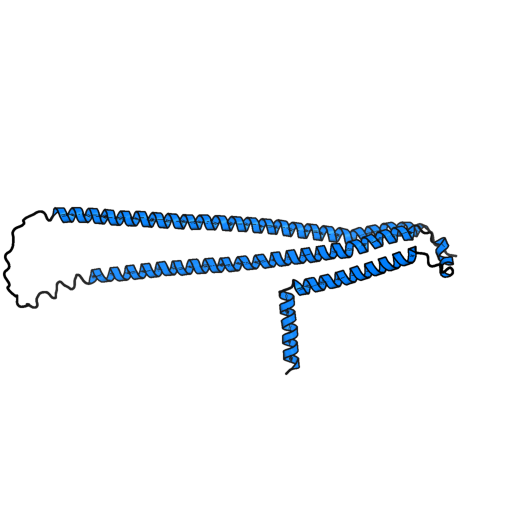46 1.00 79.50 188 LEU A CA 1
ATOM 1574 C C . LEU A 1 188 ? 18.193 1.142 -20.873 1.00 79.50 188 LEU A C 1
ATOM 1576 O O . LEU A 1 188 ? 18.996 1.741 -21.590 1.00 79.50 188 LEU A O 1
ATOM 1580 N N . ILE A 1 189 ? 18.496 -0.052 -20.358 1.00 80.75 189 ILE A N 1
ATOM 1581 C CA . ILE A 1 189 ? 19.755 -0.750 -20.658 1.00 80.75 189 ILE A CA 1
ATOM 1582 C C . ILE A 1 189 ? 19.790 -1.169 -22.134 1.00 80.75 189 ILE A C 1
ATOM 1584 O O . ILE A 1 189 ? 20.824 -1.057 -22.791 1.00 80.75 189 ILE A O 1
ATOM 1588 N N . MET A 1 190 ? 18.666 -1.620 -22.690 1.00 73.81 190 MET A N 1
ATOM 1589 C CA . MET A 1 190 ? 18.604 -2.020 -24.092 1.00 73.81 190 MET A CA 1
ATOM 1590 C C . MET A 1 190 ? 18.683 -0.809 -25.031 1.00 73.81 190 MET A C 1
ATOM 1592 O O . MET A 1 190 ? 19.413 -0.859 -26.022 1.00 73.81 190 MET A O 1
ATOM 1596 N N . SER A 1 191 ? 18.008 0.302 -24.705 1.00 72.00 191 SER A N 1
ATOM 1597 C CA . SER A 1 191 ? 18.069 1.534 -25.501 1.00 72.00 191 SER A CA 1
ATOM 1598 C C . SER A 1 191 ? 19.483 2.114 -25.544 1.00 72.00 191 SER A C 1
ATOM 1600 O O . SER A 1 191 ? 19.929 2.578 -26.590 1.00 72.00 191 SER A O 1
ATOM 1602 N N . THR A 1 192 ? 20.230 2.028 -24.439 1.00 72.75 192 THR A N 1
ATOM 1603 C CA . THR A 1 192 ? 21.630 2.477 -24.395 1.00 72.75 192 THR A CA 1
ATOM 1604 C C . THR A 1 192 ? 22.577 1.582 -25.188 1.00 72.75 192 THR A C 1
ATOM 1606 O O . THR A 1 192 ? 23.523 2.104 -25.771 1.00 72.75 192 THR A O 1
ATOM 1609 N N . LYS A 1 193 ? 22.331 0.265 -25.261 1.00 68.44 193 LYS A N 1
ATOM 1610 C CA . LYS A 1 193 ? 23.179 -0.667 -26.028 1.00 68.44 193 LYS A CA 1
ATOM 1611 C C . LYS A 1 193 ? 22.898 -0.681 -27.531 1.00 68.44 193 LYS A C 1
ATOM 1613 O O . LYS A 1 193 ? 23.831 -0.861 -28.309 1.00 68.44 193 LYS A O 1
ATOM 1618 N N . LEU A 1 194 ? 21.644 -0.501 -27.951 1.00 60.84 194 LEU A N 1
ATOM 1619 C CA . LEU A 1 194 ? 21.282 -0.465 -29.375 1.00 60.84 194 LEU A CA 1
ATOM 1620 C C . LEU A 1 194 ? 21.787 0.805 -30.068 1.00 60.84 194 LEU A C 1
ATOM 1622 O O . LEU A 1 194 ? 22.191 0.742 -31.225 1.00 60.84 194 LEU A O 1
ATOM 1626 N N . GLN A 1 195 ? 21.833 1.936 -29.358 1.00 61.00 195 GLN A N 1
ATOM 1627 C CA . GLN A 1 195 ? 22.249 3.223 -29.927 1.00 61.00 195 GLN A CA 1
ATOM 1628 C C . GLN A 1 195 ? 23.756 3.287 -30.253 1.00 61.00 195 GLN A C 1
ATOM 1630 O O . GLN A 1 195 ? 24.164 4.045 -31.132 1.00 61.00 195 GLN A O 1
ATOM 1635 N N . THR A 1 196 ? 24.599 2.498 -29.578 1.00 60.16 196 THR A N 1
ATOM 1636 C CA . THR A 1 196 ? 26.054 2.450 -29.823 1.00 60.16 196 THR A CA 1
ATOM 1637 C C . THR A 1 196 ? 26.441 1.613 -31.044 1.00 60.16 196 THR A C 1
ATOM 1639 O O . THR A 1 196 ? 27.582 1.701 -31.500 1.00 60.16 196 THR A O 1
ATOM 1642 N N . ARG A 1 197 ? 25.521 0.810 -31.600 1.00 53.00 197 ARG A N 1
ATOM 1643 C CA . ARG A 1 197 ? 25.764 0.021 -32.816 1.00 53.00 197 ARG A CA 1
ATOM 1644 C C . ARG A 1 197 ? 25.418 0.901 -34.022 1.00 53.00 197 ARG A C 1
ATOM 1646 O O . ARG A 1 197 ? 24.267 1.260 -34.240 1.00 53.00 197 ARG A O 1
ATOM 1653 N N . SER A 1 198 ? 26.439 1.336 -34.753 1.00 53.44 198 SER A N 1
ATOM 1654 C CA . SER A 1 198 ? 26.327 2.332 -35.820 1.00 53.44 198 SER A CA 1
ATOM 1655 C C . SER A 1 198 ? 25.261 1.977 -36.883 1.00 53.44 198 SER A C 1
ATOM 1657 O O . SER A 1 198 ? 25.170 0.832 -37.325 1.00 53.44 198 SER A O 1
ATOM 1659 N N . PRO A 1 199 ? 24.489 2.966 -37.378 1.00 54.12 199 PRO A N 1
ATOM 1660 C CA . PRO A 1 199 ? 23.403 2.764 -38.349 1.00 54.12 199 PRO A CA 1
ATOM 1661 C C . PRO A 1 199 ? 23.881 2.366 -39.758 1.00 54.12 199 PRO A C 1
ATOM 1663 O O . PRO A 1 199 ? 23.066 2.048 -40.617 1.00 54.12 199 PRO A O 1
ATOM 1666 N N . ILE A 1 200 ? 25.192 2.391 -40.017 1.00 55.62 200 ILE A N 1
ATOM 1667 C CA . ILE A 1 200 ? 25.769 2.162 -41.351 1.00 55.62 200 ILE A CA 1
ATOM 1668 C C . ILE A 1 200 ? 25.774 0.665 -41.715 1.00 55.62 200 ILE A C 1
ATOM 1670 O O . ILE A 1 200 ? 25.746 0.323 -42.892 1.00 55.62 200 ILE A O 1
ATOM 1674 N N . LEU A 1 201 ? 25.709 -0.243 -40.732 1.00 51.28 201 LEU A N 1
ATOM 1675 C CA . LEU A 1 201 ? 25.656 -1.692 -40.983 1.00 51.28 201 LEU A CA 1
ATOM 1676 C C . LEU A 1 201 ? 24.234 -2.278 -41.001 1.00 51.28 201 LEU A C 1
ATOM 1678 O O . LEU A 1 201 ? 24.068 -3.459 -41.290 1.00 51.28 201 LEU A O 1
ATOM 1682 N N . GLN A 1 202 ? 23.194 -1.476 -40.745 1.00 52.19 202 GLN A N 1
ATOM 1683 C CA . GLN A 1 202 ? 21.817 -1.980 -40.662 1.00 52.19 202 GLN A CA 1
ATOM 1684 C C . GLN A 1 202 ? 21.204 -2.296 -42.041 1.00 52.19 202 GLN A C 1
ATOM 1686 O O . GLN A 1 202 ? 20.292 -3.111 -42.128 1.00 52.19 202 GLN A O 1
ATOM 1691 N N . SER A 1 203 ? 21.747 -1.721 -43.122 1.00 52.81 203 SER A N 1
ATOM 1692 C CA . SER A 1 203 ? 21.293 -1.971 -44.502 1.00 52.81 203 SER A CA 1
ATOM 1693 C C . SER A 1 203 ? 21.676 -3.368 -45.023 1.00 52.81 203 SER A C 1
ATOM 1695 O O . SER A 1 203 ? 20.908 -3.984 -45.753 1.00 52.81 203 SER A O 1
ATOM 1697 N N . ASN A 1 204 ? 22.822 -3.919 -44.599 1.00 49.66 204 ASN A N 1
ATOM 1698 C CA . ASN A 1 204 ? 23.307 -5.227 -45.070 1.00 49.66 204 ASN A CA 1
ATOM 1699 C C . ASN A 1 204 ? 22.995 -6.400 -44.121 1.00 49.66 204 ASN A C 1
ATOM 1701 O O . ASN A 1 204 ? 23.218 -7.550 -44.486 1.00 49.66 204 ASN A O 1
ATOM 1705 N N . TYR A 1 205 ? 22.451 -6.140 -42.925 1.00 45.94 205 TYR A N 1
ATOM 1706 C CA . TYR A 1 205 ? 22.164 -7.181 -41.926 1.00 45.94 205 TYR A CA 1
ATOM 1707 C C . TYR A 1 205 ? 20.868 -7.968 -42.197 1.00 45.94 205 TYR A C 1
ATOM 1709 O O . TYR A 1 205 ? 20.638 -9.007 -41.590 1.00 45.94 205 TYR A O 1
ATOM 1717 N N . ILE A 1 206 ? 20.030 -7.524 -43.141 1.00 53.88 206 ILE A N 1
ATOM 1718 C CA . ILE A 1 206 ? 18.793 -8.240 -43.503 1.00 53.88 206 ILE A CA 1
ATOM 1719 C C . ILE A 1 206 ? 19.109 -9.543 -44.270 1.00 53.88 206 ILE A C 1
ATOM 1721 O O . ILE A 1 206 ? 18.309 -10.473 -44.253 1.00 53.88 206 ILE A O 1
ATOM 1725 N N . ASN A 1 207 ? 20.305 -9.659 -44.865 1.00 53.66 207 ASN A N 1
ATOM 1726 C CA . ASN A 1 207 ? 20.655 -10.784 -45.742 1.00 53.66 207 ASN A CA 1
ATOM 1727 C C . ASN A 1 207 ? 21.671 -11.781 -45.156 1.00 53.66 207 ASN A C 1
ATOM 1729 O O . ASN A 1 207 ? 21.884 -12.834 -45.751 1.00 53.66 207 ASN A O 1
ATOM 1733 N N . SER A 1 208 ? 22.283 -11.509 -43.999 1.00 49.59 208 SER A N 1
ATOM 1734 C CA . SER A 1 208 ? 23.201 -12.448 -43.339 1.00 49.59 208 SER A CA 1
ATOM 1735 C C . SER A 1 208 ? 22.586 -12.966 -42.042 1.00 49.59 208 SER A C 1
ATOM 1737 O O . SER A 1 208 ? 22.940 -12.541 -40.942 1.00 49.59 208 SER A O 1
ATOM 1739 N N . ILE A 1 209 ? 21.635 -13.886 -42.197 1.00 50.94 209 ILE A N 1
ATOM 1740 C CA . ILE A 1 209 ? 21.067 -14.708 -41.126 1.00 50.94 209 ILE A CA 1
ATOM 1741 C C . ILE A 1 209 ? 22.176 -15.642 -40.625 1.00 50.94 209 ILE A C 1
ATOM 1743 O O . ILE A 1 209 ? 22.292 -16.791 -41.037 1.00 50.94 209 ILE A O 1
ATOM 1747 N N . THR A 1 210 ? 23.031 -15.143 -39.742 1.00 55.97 210 THR A N 1
ATOM 1748 C CA . THR A 1 210 ? 23.764 -15.995 -38.806 1.00 55.97 210 THR A CA 1
ATOM 1749 C C . THR A 1 210 ? 23.151 -15.754 -37.431 1.00 55.97 210 THR A C 1
ATOM 1751 O O . THR A 1 210 ? 23.180 -14.607 -36.981 1.00 55.97 210 THR A O 1
ATOM 1754 N N . PRO A 1 211 ? 22.565 -16.777 -36.779 1.00 54.50 211 PRO A N 1
ATOM 1755 C CA . PRO A 1 211 ? 21.916 -16.638 -35.482 1.00 54.50 211 PRO A CA 1
ATOM 1756 C C . PRO A 1 211 ? 22.983 -16.391 -34.415 1.00 54.50 211 PRO A C 1
ATOM 1758 O O . PRO A 1 211 ? 23.530 -17.320 -33.820 1.00 54.50 211 PRO A O 1
ATOM 1761 N N . ASP A 1 212 ? 23.323 -15.124 -34.209 1.00 63.50 212 ASP A N 1
ATOM 1762 C CA . ASP A 1 212 ? 24.218 -14.724 -33.139 1.00 63.50 212 ASP A CA 1
ATOM 1763 C C . ASP A 1 212 ? 23.459 -14.823 -31.805 1.00 63.50 212 ASP A C 1
ATOM 1765 O O . ASP A 1 212 ? 22.311 -14.392 -31.671 1.00 63.50 212 ASP A O 1
ATOM 1769 N N . LYS A 1 213 ? 24.085 -15.432 -30.792 1.00 65.00 213 LYS A N 1
ATOM 1770 C CA . LYS A 1 213 ? 23.468 -15.768 -29.489 1.00 65.00 213 LYS A CA 1
ATOM 1771 C C . LYS A 1 213 ? 22.875 -14.556 -28.759 1.00 65.00 213 LYS A C 1
ATOM 1773 O O . LYS A 1 213 ? 22.063 -14.721 -27.847 1.00 65.00 213 LYS A O 1
ATOM 1778 N N . THR A 1 214 ? 23.311 -13.354 -29.118 1.00 64.31 214 THR A N 1
ATOM 1779 C CA . THR A 1 214 ? 22.897 -12.093 -28.503 1.00 64.31 214 THR A CA 1
ATOM 1780 C C . THR A 1 214 ? 21.455 -11.707 -28.844 1.00 64.31 214 THR A C 1
ATOM 1782 O O . THR A 1 214 ? 20.770 -11.169 -27.972 1.00 64.31 214 THR A O 1
ATOM 1785 N N . ASP A 1 215 ? 20.942 -12.082 -30.017 1.00 71.62 215 ASP A N 1
ATOM 1786 C CA . ASP A 1 215 ? 19.574 -11.737 -30.427 1.00 71.62 215 ASP A CA 1
ATOM 1787 C C . ASP A 1 215 ? 18.517 -12.551 -29.667 1.00 71.62 215 ASP A C 1
ATOM 1789 O O . ASP A 1 215 ? 17.490 -12.016 -29.239 1.00 71.62 215 ASP A O 1
ATOM 1793 N N . SER A 1 216 ? 18.800 -13.825 -29.385 1.00 80.94 216 SER A N 1
ATOM 1794 C CA . SER A 1 216 ? 17.898 -14.700 -28.626 1.00 80.94 216 SER A CA 1
ATOM 1795 C C . SER A 1 216 ? 17.659 -14.199 -27.195 1.00 80.94 216 SER A C 1
ATOM 1797 O O . SER A 1 216 ? 16.539 -14.278 -26.687 1.00 80.94 216 SER A O 1
ATOM 1799 N N . ILE A 1 217 ? 18.687 -13.641 -26.542 1.00 80.00 217 ILE A N 1
ATOM 1800 C CA . ILE A 1 217 ? 18.584 -13.094 -25.176 1.00 80.00 217 ILE A CA 1
ATOM 1801 C C . ILE A 1 217 ? 17.746 -11.813 -25.173 1.00 80.00 217 ILE A C 1
ATOM 1803 O O . ILE A 1 217 ? 16.908 -11.623 -24.291 1.00 80.00 217 ILE A O 1
ATOM 1807 N N . THR A 1 218 ? 17.928 -10.945 -26.168 1.00 76.00 218 THR A N 1
ATOM 1808 C CA . THR A 1 218 ? 17.130 -9.723 -26.307 1.00 76.00 218 THR A CA 1
ATOM 1809 C C . THR A 1 218 ? 15.657 -10.038 -26.549 1.00 76.00 218 THR A C 1
ATOM 1811 O O . THR A 1 218 ? 14.797 -9.448 -25.893 1.00 76.00 218 THR A O 1
ATOM 1814 N N . VAL A 1 219 ? 15.351 -10.998 -27.429 1.00 79.38 219 VAL A N 1
ATOM 1815 C CA . VAL A 1 219 ? 13.973 -11.454 -27.676 1.00 79.38 219 VAL A CA 1
ATOM 1816 C C . VAL A 1 219 ? 13.360 -12.058 -26.410 1.00 79.38 219 VAL A C 1
ATOM 1818 O O . VAL A 1 219 ? 12.208 -11.755 -26.080 1.00 79.38 219 VAL A O 1
ATOM 1821 N N . LEU A 1 220 ? 14.129 -12.851 -25.656 1.00 82.00 220 LEU A N 1
ATOM 1822 C CA . LEU A 1 220 ? 13.688 -13.422 -24.383 1.00 82.00 220 LEU A CA 1
ATOM 1823 C C . LEU A 1 220 ? 13.368 -12.332 -23.355 1.00 82.00 220 LEU A C 1
ATOM 1825 O O . LEU A 1 220 ? 12.293 -12.356 -22.763 1.00 82.00 220 LEU A O 1
ATOM 1829 N N . LEU A 1 221 ? 14.258 -11.356 -23.163 1.00 78.62 221 LEU A N 1
ATOM 1830 C CA . LEU A 1 221 ? 14.065 -10.278 -22.191 1.00 78.62 221 LEU A CA 1
ATOM 1831 C C . LEU A 1 221 ? 12.917 -9.341 -22.582 1.00 78.62 221 LEU A C 1
ATOM 1833 O O . LEU A 1 221 ? 12.135 -8.940 -21.723 1.00 78.62 221 LEU A O 1
ATOM 1837 N N . HIS A 1 222 ? 12.748 -9.055 -23.874 1.00 78.75 222 HIS A N 1
ATOM 1838 C CA . HIS A 1 222 ? 11.593 -8.312 -24.375 1.00 78.75 222 HIS A CA 1
ATOM 1839 C C . HIS A 1 222 ? 10.274 -9.070 -24.127 1.00 78.75 222 HIS A C 1
ATOM 1841 O O . HIS A 1 222 ? 9.274 -8.487 -23.700 1.00 78.75 222 HIS A O 1
ATOM 1847 N N . THR A 1 223 ? 10.272 -10.390 -24.333 1.00 83.69 223 THR A N 1
ATOM 1848 C CA . THR A 1 223 ? 9.113 -11.249 -24.041 1.00 83.69 223 THR A CA 1
ATOM 1849 C C . THR A 1 223 ? 8.820 -11.296 -22.543 1.00 83.69 223 THR A C 1
ATOM 1851 O O . THR A 1 223 ? 7.672 -11.137 -22.130 1.00 83.69 223 THR A O 1
ATOM 1854 N N . LEU A 1 224 ? 9.858 -11.426 -21.715 1.00 82.94 224 LEU A N 1
ATOM 1855 C CA . LEU A 1 224 ? 9.760 -11.399 -20.260 1.00 82.94 224 LEU A CA 1
ATOM 1856 C C . LEU A 1 224 ? 9.187 -10.063 -19.771 1.00 82.94 224 LEU A C 1
ATOM 1858 O O . LEU A 1 224 ? 8.294 -10.051 -18.930 1.00 82.94 224 LEU A O 1
ATOM 1862 N N . ALA A 1 225 ? 9.632 -8.943 -20.345 1.00 79.81 225 ALA A N 1
ATOM 1863 C CA . ALA A 1 225 ? 9.128 -7.614 -20.024 1.00 79.81 225 ALA A CA 1
ATOM 1864 C C . ALA A 1 225 ? 7.632 -7.454 -20.353 1.00 79.81 225 ALA A C 1
ATOM 1866 O O . ALA A 1 225 ? 6.867 -6.915 -19.549 1.00 79.81 225 ALA A O 1
ATOM 1867 N N . ARG A 1 226 ? 7.188 -7.984 -21.501 1.00 78.50 226 ARG A N 1
ATOM 1868 C CA . ARG A 1 226 ? 5.760 -8.060 -21.853 1.00 78.50 226 ARG A CA 1
ATOM 1869 C C . ARG A 1 226 ? 4.967 -8.917 -20.867 1.00 78.50 226 ARG A C 1
ATOM 1871 O O . ARG A 1 226 ? 3.896 -8.497 -20.433 1.00 78.50 226 ARG A O 1
ATOM 1878 N N . LEU A 1 227 ? 5.490 -10.078 -20.475 1.00 82.75 227 LEU A N 1
ATOM 1879 C CA . LEU A 1 227 ? 4.847 -10.946 -19.483 1.00 82.75 227 LEU A CA 1
ATOM 1880 C C . LEU A 1 227 ? 4.742 -10.260 -18.114 1.00 82.75 227 LEU A C 1
ATOM 1882 O O . LEU A 1 227 ? 3.672 -10.275 -17.514 1.00 82.75 227 LEU A O 1
ATOM 1886 N N . LEU A 1 228 ? 5.802 -9.591 -17.655 1.00 79.75 228 LEU A N 1
ATOM 1887 C CA . LEU A 1 228 ? 5.818 -8.797 -16.419 1.00 79.75 228 LEU A CA 1
ATOM 1888 C C . LEU A 1 228 ? 4.753 -7.692 -16.429 1.00 79.75 228 LEU A C 1
ATOM 1890 O O . LEU A 1 228 ? 4.063 -7.493 -15.431 1.00 79.75 228 LEU A O 1
ATOM 1894 N N . MET A 1 229 ? 4.563 -7.018 -17.564 1.00 80.69 229 MET A N 1
ATOM 1895 C CA . MET A 1 229 ? 3.519 -6.004 -17.734 1.00 80.69 229 MET A CA 1
ATOM 1896 C C . MET A 1 229 ? 2.104 -6.603 -17.645 1.00 80.69 229 MET A C 1
ATOM 1898 O O . MET A 1 229 ? 1.243 -6.056 -16.953 1.00 80.69 229 MET A O 1
ATOM 1902 N N . ILE A 1 230 ? 1.866 -7.752 -18.286 1.00 82.75 230 ILE A N 1
ATOM 1903 C CA . ILE A 1 230 ? 0.583 -8.477 -18.215 1.00 82.75 230 ILE A CA 1
ATOM 1904 C C . ILE A 1 230 ? 0.316 -8.980 -16.788 1.00 82.75 230 ILE A C 1
ATOM 1906 O O . ILE A 1 230 ? -0.809 -8.879 -16.287 1.00 82.75 230 ILE A O 1
ATOM 1910 N N . ILE A 1 231 ? 1.351 -9.475 -16.106 1.00 82.25 231 ILE A N 1
ATOM 1911 C CA . ILE A 1 231 ? 1.284 -9.909 -14.708 1.00 82.25 231 ILE A CA 1
ATOM 1912 C C . ILE A 1 231 ? 0.976 -8.719 -13.798 1.00 82.25 231 ILE A C 1
ATOM 1914 O O . ILE A 1 231 ? 0.137 -8.849 -12.916 1.00 82.25 231 ILE A O 1
ATOM 1918 N N . ASN A 1 232 ? 1.565 -7.544 -14.034 1.00 81.62 232 ASN A N 1
ATOM 1919 C CA . ASN A 1 232 ? 1.238 -6.318 -13.302 1.00 81.62 232 ASN A CA 1
ATOM 1920 C C . ASN A 1 232 ? -0.245 -5.955 -13.431 1.00 81.62 232 ASN A C 1
ATOM 1922 O O . ASN A 1 232 ? -0.918 -5.684 -12.437 1.00 81.62 232 ASN A O 1
ATOM 1926 N N . HIS A 1 233 ? -0.789 -6.025 -14.646 1.00 78.38 233 HIS A N 1
ATOM 1927 C CA . HIS A 1 233 ? -2.207 -5.761 -14.877 1.00 78.38 233 HIS A CA 1
ATOM 1928 C C . HIS A 1 233 ? -3.108 -6.795 -14.181 1.00 78.38 233 HIS A C 1
ATOM 1930 O O . HIS A 1 233 ? -4.075 -6.435 -13.506 1.00 78.38 233 HIS A O 1
ATOM 1936 N N . SER A 1 234 ? -2.730 -8.072 -14.259 1.00 83.31 234 SER A N 1
ATOM 1937 C CA . SER A 1 234 ? -3.429 -9.178 -13.597 1.00 83.31 234 SER A CA 1
ATOM 1938 C C . SER A 1 234 ? -3.368 -9.081 -12.070 1.00 83.31 234 SER A C 1
ATOM 1940 O O . SER A 1 234 ? -4.376 -9.286 -11.400 1.00 83.31 234 SER A O 1
ATOM 1942 N N . ILE A 1 235 ? -2.218 -8.725 -11.494 1.00 81.81 235 ILE A N 1
ATOM 1943 C CA . ILE A 1 235 ? -2.040 -8.563 -10.047 1.00 81.81 235 ILE A CA 1
ATOM 1944 C C . ILE A 1 235 ? -2.854 -7.383 -9.541 1.00 81.81 235 ILE A C 1
ATOM 1946 O O . ILE A 1 235 ? -3.528 -7.525 -8.526 1.00 81.81 235 ILE A O 1
ATOM 1950 N N . ASN A 1 236 ? -2.875 -6.258 -10.257 1.00 78.81 236 ASN A N 1
ATOM 1951 C CA . ASN A 1 236 ? -3.747 -5.144 -9.898 1.00 78.81 236 ASN A CA 1
ATOM 1952 C C . ASN A 1 236 ? -5.215 -5.596 -9.868 1.00 78.81 236 ASN A C 1
ATOM 1954 O O . ASN A 1 236 ? -5.897 -5.367 -8.869 1.00 78.81 236 ASN A O 1
ATOM 1958 N N . PHE A 1 237 ? -5.680 -6.335 -10.882 1.00 78.06 237 PHE A N 1
ATOM 1959 C CA . PHE A 1 237 ? -7.027 -6.918 -10.897 1.00 78.06 237 PHE A CA 1
ATOM 1960 C C . PHE A 1 237 ? -7.287 -7.863 -9.708 1.00 78.06 237 PHE A C 1
ATOM 1962 O O . PHE A 1 237 ? -8.296 -7.724 -9.013 1.00 78.06 237 PHE A O 1
ATOM 1969 N N . ILE A 1 238 ? -6.362 -8.781 -9.418 1.00 78.94 238 ILE A N 1
ATOM 1970 C CA . ILE A 1 238 ? -6.464 -9.722 -8.293 1.00 78.94 238 ILE A CA 1
ATOM 1971 C C . ILE A 1 238 ? -6.470 -8.976 -6.952 1.00 78.94 238 ILE A C 1
ATOM 1973 O O . ILE A 1 238 ? -7.245 -9.323 -6.061 1.00 78.94 238 ILE A O 1
ATOM 1977 N N . LEU A 1 239 ? -5.668 -7.922 -6.798 1.00 75.19 239 LEU A N 1
ATOM 1978 C CA . LEU A 1 239 ? -5.639 -7.093 -5.594 1.00 75.19 239 LEU A CA 1
ATOM 1979 C C . LEU A 1 239 ? -6.982 -6.385 -5.379 1.00 75.19 239 LEU A C 1
ATOM 1981 O O . LEU A 1 239 ? -7.516 -6.413 -4.267 1.00 75.19 239 LEU A O 1
ATOM 1985 N N . TYR A 1 240 ? -7.585 -5.829 -6.433 1.00 72.69 240 TYR A N 1
ATOM 1986 C CA . TYR A 1 240 ? -8.936 -5.267 -6.348 1.00 72.69 240 TYR A CA 1
ATOM 1987 C C . TYR A 1 240 ? -9.986 -6.336 -6.005 1.00 72.69 240 TYR A C 1
ATOM 1989 O O . TYR A 1 240 ? -10.858 -6.091 -5.165 1.00 72.69 240 TYR A O 1
ATOM 1997 N N . PHE A 1 241 ? -9.867 -7.538 -6.575 1.00 74.81 241 PHE A N 1
ATOM 1998 C CA . PHE A 1 241 ? -10.779 -8.655 -6.325 1.00 74.81 241 PHE A CA 1
ATOM 1999 C C . PHE A 1 241 ? -10.694 -9.186 -4.881 1.00 74.81 241 PHE A C 1
ATOM 2001 O O . PHE A 1 241 ? -11.711 -9.349 -4.199 1.00 74.81 241 PHE A O 1
ATOM 2008 N N . VAL A 1 242 ? -9.480 -9.432 -4.381 1.00 73.94 242 VAL A N 1
ATOM 2009 C CA . VAL A 1 242 ? -9.230 -10.061 -3.075 1.00 73.94 242 VAL A CA 1
ATOM 2010 C C . VAL A 1 242 ? -9.393 -9.064 -1.929 1.00 73.94 242 VAL A C 1
ATOM 2012 O O . VAL A 1 242 ? -10.035 -9.380 -0.918 1.00 73.94 242 VAL A O 1
ATOM 2015 N N . LEU A 1 243 ? -8.856 -7.847 -2.064 1.00 67.44 243 LEU A N 1
ATOM 2016 C CA . LEU A 1 243 ? -8.887 -6.867 -0.979 1.00 67.44 243 LEU A CA 1
ATOM 2017 C C . LEU A 1 243 ? -10.192 -6.047 -0.958 1.00 67.44 243 LEU A C 1
ATOM 2019 O O . LEU A 1 243 ? -10.623 -5.593 0.108 1.00 67.44 243 LEU A O 1
ATOM 2023 N N . GLY A 1 244 ? -10.896 -5.921 -2.086 1.00 70.19 244 GLY A N 1
ATOM 2024 C CA . GLY A 1 244 ? -12.153 -5.183 -2.184 1.00 70.19 244 GLY A CA 1
ATOM 2025 C C . GLY A 1 244 ? -13.345 -5.927 -1.574 1.00 70.19 244 GLY A C 1
ATOM 2026 O O . GLY A 1 244 ? -14.095 -6.601 -2.273 1.00 70.19 244 GLY A O 1
ATOM 2027 N N . LYS A 1 245 ? -13.612 -5.777 -0.267 1.00 73.88 245 LYS A N 1
ATOM 2028 C CA . LYS A 1 245 ? -14.890 -6.253 0.325 1.00 73.88 245 LYS A CA 1
ATOM 2029 C C . LYS A 1 245 ? -16.112 -5.595 -0.327 1.00 73.88 245 LYS A C 1
ATOM 2031 O O . LYS A 1 245 ? -17.115 -6.266 -0.545 1.00 73.88 245 LYS A O 1
ATOM 2036 N N . ARG A 1 246 ? -16.008 -4.300 -0.650 1.00 69.25 246 ARG A N 1
ATOM 2037 C CA . ARG A 1 246 ? -17.041 -3.553 -1.380 1.00 69.25 246 ARG A CA 1
ATOM 2038 C C . ARG A 1 246 ? -17.202 -4.092 -2.799 1.00 69.25 246 ARG A C 1
ATOM 2040 O O . ARG A 1 246 ? -18.307 -4.459 -3.161 1.00 69.25 246 ARG A O 1
ATOM 2047 N N . PHE A 1 247 ? -16.094 -4.262 -3.521 1.00 69.06 247 PHE A N 1
ATOM 2048 C CA . PHE A 1 247 ? -16.096 -4.842 -4.862 1.00 69.06 247 PHE A CA 1
ATOM 2049 C C . PHE A 1 247 ? -16.745 -6.230 -4.886 1.00 69.06 247 PHE A C 1
ATOM 2051 O O . PHE A 1 247 ? -17.657 -6.462 -5.664 1.00 69.06 247 PHE A O 1
ATOM 2058 N N . ARG A 1 248 ? -16.378 -7.124 -3.958 1.00 78.06 248 ARG A N 1
ATOM 2059 C CA . ARG A 1 248 ? -17.019 -8.442 -3.836 1.00 78.06 248 ARG A CA 1
ATOM 2060 C C . ARG A 1 248 ? -18.511 -8.352 -3.545 1.00 78.06 248 ARG A C 1
ATOM 2062 O O . ARG A 1 248 ? -19.263 -9.153 -4.080 1.00 78.06 248 ARG A O 1
ATOM 2069 N N . ARG A 1 249 ? -18.955 -7.408 -2.710 1.00 78.69 249 ARG A N 1
ATOM 2070 C CA . ARG A 1 249 ? -20.383 -7.205 -2.425 1.00 78.69 249 ARG A CA 1
ATOM 2071 C C . ARG A 1 249 ? -21.134 -6.723 -3.665 1.00 78.69 249 ARG A C 1
ATOM 2073 O O . ARG A 1 249 ? -22.175 -7.288 -3.981 1.00 78.69 249 ARG A O 1
ATOM 2080 N N . ASP A 1 250 ? -20.590 -5.732 -4.355 1.00 72.00 250 ASP A N 1
ATOM 2081 C CA . ASP A 1 250 ? -21.208 -5.120 -5.531 1.00 72.00 250 ASP A CA 1
ATOM 2082 C C . ASP A 1 250 ? -21.213 -6.119 -6.711 1.00 72.00 250 ASP A C 1
ATOM 2084 O O . ASP A 1 250 ? -22.221 -6.273 -7.395 1.00 72.00 250 ASP A O 1
ATOM 2088 N N . LEU A 1 251 ? -20.152 -6.922 -6.863 1.00 74.94 251 LEU A N 1
ATOM 2089 C CA . LEU A 1 251 ? -20.064 -8.017 -7.835 1.00 74.94 251 LEU A CA 1
ATOM 2090 C C . LEU A 1 251 ? -21.057 -9.143 -7.515 1.00 74.94 251 LEU A C 1
ATOM 2092 O O . LEU A 1 251 ? -21.736 -9.643 -8.409 1.00 74.94 251 LEU A O 1
ATOM 2096 N N . LYS A 1 252 ? -21.226 -9.497 -6.234 1.00 84.69 252 LYS A N 1
ATOM 2097 C CA . LYS A 1 252 ? -22.254 -10.461 -5.810 1.00 84.69 252 LYS A CA 1
ATOM 2098 C C . LYS A 1 252 ? -23.661 -9.933 -6.092 1.00 84.69 252 LYS A C 1
ATOM 2100 O O . LYS A 1 252 ? -24.511 -10.707 -6.511 1.00 84.69 252 LYS A O 1
ATOM 2105 N N . GLN A 1 253 ? -23.912 -8.637 -5.899 1.00 81.00 253 GLN A N 1
ATOM 2106 C CA . GLN A 1 253 ? -25.196 -8.011 -6.236 1.00 81.00 253 GLN A CA 1
ATOM 2107 C C . GLN A 1 253 ? -25.454 -7.987 -7.745 1.00 81.00 253 GLN A C 1
ATOM 2109 O O . GLN A 1 253 ? -26.575 -8.273 -8.158 1.00 81.00 253 GLN A O 1
ATOM 2114 N N . LEU A 1 254 ? -24.432 -7.717 -8.560 1.00 72.38 254 LEU A N 1
ATOM 2115 C CA . LEU A 1 254 ? -24.515 -7.795 -10.019 1.00 72.38 254 LEU A CA 1
ATOM 2116 C C . LEU A 1 254 ? -24.858 -9.211 -10.485 1.00 72.38 254 LEU A C 1
ATOM 2118 O O . LEU A 1 254 ? -25.840 -9.385 -11.199 1.00 72.38 254 LEU A O 1
ATOM 2122 N N . PHE A 1 255 ? -24.126 -10.227 -10.022 1.00 83.31 255 PHE A N 1
ATOM 2123 C CA . PHE A 1 255 ? -24.377 -11.616 -10.413 1.00 83.31 255 PHE A CA 1
ATOM 2124 C C . PHE A 1 255 ? -25.719 -12.142 -9.897 1.00 83.31 255 PHE A C 1
ATOM 2126 O O . PHE A 1 255 ? -26.491 -12.701 -10.667 1.00 83.31 255 PHE A O 1
ATOM 2133 N N . VAL A 1 256 ? -26.046 -11.921 -8.619 1.00 89.94 256 VAL A N 1
ATOM 2134 C CA . VAL A 1 256 ? -27.328 -12.369 -8.049 1.00 89.94 256 VAL A CA 1
ATOM 2135 C C . VAL A 1 256 ? -28.499 -11.624 -8.690 1.00 89.94 256 VAL A C 1
ATOM 2137 O O . VAL A 1 256 ? -29.520 -12.239 -8.976 1.00 89.94 256 VAL A O 1
ATOM 2140 N N . GLY A 1 257 ? -28.369 -10.320 -8.944 1.00 80.50 257 GLY A N 1
ATOM 2141 C CA . GLY A 1 257 ? -29.408 -9.506 -9.577 1.00 80.50 257 GLY A CA 1
ATOM 2142 C C . GLY A 1 257 ? -29.587 -9.777 -11.073 1.00 80.50 257 GLY A C 1
ATOM 2143 O O . GLY A 1 257 ? -30.692 -9.605 -11.587 1.00 80.50 257 GLY A O 1
ATOM 2144 N N . TYR A 1 258 ? -28.528 -10.202 -11.765 1.00 81.88 258 TYR A N 1
ATOM 2145 C CA . TYR A 1 258 ? -28.586 -10.659 -13.153 1.00 81.88 258 TYR A CA 1
ATOM 2146 C C . TYR A 1 258 ? -29.232 -12.046 -13.244 1.00 81.88 258 TYR A C 1
ATOM 2148 O O . TYR A 1 258 ? -30.187 -12.231 -13.991 1.00 81.88 258 TYR A O 1
ATOM 2156 N N . TRP A 1 259 ? -28.815 -12.990 -12.393 1.00 83.69 259 TRP A N 1
ATOM 2157 C CA . TRP A 1 259 ? -29.380 -14.343 -12.358 1.00 83.69 259 TRP A CA 1
ATOM 2158 C C . TRP A 1 259 ? -30.874 -14.351 -12.019 1.00 83.69 259 TRP A C 1
ATOM 2160 O O . TRP A 1 259 ? -31.653 -15.082 -12.623 1.00 83.69 259 TRP A O 1
ATOM 2170 N N . ARG A 1 260 ? -31.304 -13.479 -11.095 1.00 86.12 260 ARG A N 1
ATOM 2171 C CA . ARG A 1 260 ? -32.722 -13.325 -10.732 1.00 86.12 260 ARG A CA 1
ATOM 2172 C C . ARG A 1 260 ? -33.579 -12.724 -11.854 1.00 86.12 260 ARG A C 1
ATOM 2174 O O . ARG A 1 260 ? -34.793 -12.875 -11.812 1.00 86.12 260 ARG A O 1
ATOM 2181 N N . ARG A 1 261 ? -32.962 -12.016 -12.808 1.00 81.25 261 ARG A N 1
ATOM 2182 C CA . ARG A 1 261 ? -33.626 -11.458 -13.996 1.00 81.25 261 ARG A CA 1
ATOM 2183 C C . ARG A 1 261 ? -33.698 -12.446 -15.156 1.00 81.25 261 ARG A C 1
ATOM 2185 O O . ARG A 1 261 ? -34.610 -12.324 -15.952 1.00 81.25 261 ARG A O 1
ATOM 2192 N N . LEU A 1 262 ? -32.769 -13.396 -15.240 1.00 83.31 262 LEU A N 1
ATOM 2193 C CA . LEU A 1 262 ? -32.739 -14.393 -16.314 1.00 83.31 262 LEU A CA 1
ATOM 2194 C C . LEU A 1 262 ? -33.749 -15.542 -16.113 1.00 83.31 262 LEU A C 1
ATOM 2196 O O . LEU A 1 262 ? -34.084 -16.231 -17.064 1.00 83.31 262 LEU A O 1
ATOM 2200 N N . TYR A 1 263 ? -34.197 -15.763 -14.873 1.00 82.06 263 TYR A N 1
ATOM 2201 C CA . TYR A 1 263 ? -35.118 -16.841 -14.472 1.00 82.06 263 TYR A CA 1
ATOM 2202 C C . TYR A 1 263 ? -36.553 -16.352 -14.184 1.00 82.06 263 TYR A C 1
ATOM 2204 O O . TYR A 1 263 ? -37.316 -17.032 -13.498 1.00 82.06 263 TYR A O 1
ATOM 2212 N N . ARG A 1 264 ? -36.905 -15.154 -14.655 1.00 68.75 264 ARG A N 1
ATOM 2213 C CA . ARG A 1 264 ? -38.267 -14.605 -14.652 1.00 68.75 264 ARG A CA 1
ATOM 2214 C C . ARG A 1 264 ? -38.752 -14.498 -16.082 1.00 68.75 264 ARG A C 1
ATOM 2216 O O . ARG A 1 264 ? -39.961 -14.724 -16.271 1.00 68.75 264 ARG A O 1
#

Foldseek 3Di:
DDPPDPVVLVVVLVVLVVCCCVVPVPVLVVLVVVLVVLVVVLVVVVVVVVVVVVVVVVVVVVVVVVVVVVVVVVVVVVVVVVVVVVVVVVVVVPDDDDDDDDDDDDDDDDPPPPVVVVVVVVVVVVVVVVVVVVVVVVVVVVVVVVVVVVVVVVVVVVSVVVVLVSVLSVVLSVLCCVLQVLLSVLVSVVVVVVSPPDPPCVVVVVPDPDPDVVVVVVVVSNVVNVVSVVVSVVVNVVSCVPSPPVVVVVVCCVVVVVVVVVVD

Sequence (264 aa):
MIRCDVTGKRYDQKWVYIDFAFYNLIPFLIIVTLNSLIIRRLIDAQRFRQRMFRFSNYTLRQNQQDTKHRHCSESHQTIEMNRKQHRHLRRFQSVSETKPLVILLHPQLSQSEERRLRSSTKLSSTSTELSTISYEMKNRSRRQYEITSIRHKSINTSSSNHTRLTILLLVVSCSFLVLTLPVVVFNLIMSTKLQTRSPILQSNYINSITPDKTDSITVLLHTLARLLMIINHSINFILYFVLGKRFRRDLKQLFVGYWRRLYR

Radius of gyration: 45.46 Å; chains: 1; bounding box: 90×33×144 Å